Protein AF-A0A9W6R5N9-F1 (afdb_monomer)

Secondary structure (DSSP, 8-state):
-PPP-------TTSS----TTTTS--HHHHHHHHHHHHHHT-------EEESS-HHHHGGG-SSSSEEEEEETTT--EEEEETTTSSEEETTT-EE-TTS-EE-HHHHHHHHHHHHHHHHHHHHHH--TT----HHHHHHHHHHHHHHHHSSHHHHHHHHHHHHHHHHTTT-------HHHHHHHHHHHHHHHHHHHHTSEEEEEE-TT----EESS-SEE--SSTTSPP-TTT-SEEEEEEETTEEEEEESS--SSSEEEEEPPHHHHHHHHHHHHHH-SSEEEE-TT--SS-TT----------EEEEEEETTTTEEEEEEEETTEEEEEEEE--GGGGGGSSSS---

pLDDT: mean 84.71, std 14.58, range [37.19, 98.56]

Structure (mmCIF, N/CA/C/O backbone):
data_AF-A0A9W6R5N9-F1
#
_entry.id   AF-A0A9W6R5N9-F1
#
loop_
_atom_site.group_PDB
_atom_site.id
_atom_site.type_symbol
_atom_site.label_atom_id
_atom_site.label_alt_id
_atom_site.label_comp_id
_atom_site.label_asym_id
_atom_site.label_entity_id
_atom_site.label_seq_id
_atom_site.pdbx_PDB_ins_code
_atom_site.Cartn_x
_atom_site.Cartn_y
_atom_site.Cartn_z
_atom_site.occupancy
_atom_site.B_iso_or_equiv
_atom_site.auth_seq_id
_atom_site.auth_comp_id
_atom_site.auth_asym_id
_atom_site.auth_atom_id
_atom_site.pdbx_PDB_model_num
ATOM 1 N N . MET A 1 1 ? 27.944 27.304 7.155 1.00 57.12 1 MET A N 1
ATOM 2 C CA . MET A 1 1 ? 26.552 26.871 7.399 1.00 57.12 1 MET A CA 1
ATOM 3 C C . MET A 1 1 ? 26.461 26.429 8.842 1.00 57.12 1 MET A C 1
ATOM 5 O O . MET A 1 1 ? 27.161 25.497 9.213 1.00 57.12 1 MET A O 1
ATOM 9 N N . THR A 1 2 ? 25.687 27.141 9.651 1.00 53.84 2 THR A N 1
ATOM 10 C CA . THR A 1 2 ? 25.355 26.757 11.025 1.00 53.84 2 THR A CA 1
ATOM 11 C C . THR A 1 2 ? 24.166 25.806 10.970 1.00 53.84 2 THR A C 1
ATOM 13 O O . THR A 1 2 ? 23.146 26.134 10.370 1.00 53.84 2 THR A O 1
ATOM 16 N N . TRP A 1 3 ? 24.320 24.610 11.531 1.00 71.31 3 TRP A N 1
ATOM 17 C CA . TRP A 1 3 ? 23.211 23.676 11.701 1.00 71.31 3 TRP A CA 1
ATOM 18 C C . TRP A 1 3 ? 22.454 24.056 12.974 1.00 71.31 3 TRP A C 1
ATOM 20 O O . TRP A 1 3 ? 23.072 24.206 14.026 1.00 71.31 3 TRP A O 1
ATOM 30 N N . GLU A 1 4 ? 21.139 24.228 12.871 1.00 78.56 4 GLU A N 1
ATOM 31 C CA . GLU A 1 4 ? 20.248 24.475 14.006 1.00 78.56 4 GLU A CA 1
ATOM 32 C C . GLU A 1 4 ? 19.502 23.181 14.349 1.00 78.56 4 GLU A C 1
ATOM 34 O O . GLU A 1 4 ? 18.962 22.507 13.467 1.00 78.56 4 GLU A O 1
ATOM 39 N N . LEU A 1 5 ? 19.503 22.811 15.630 1.00 83.56 5 LEU A N 1
ATOM 40 C CA . LEU A 1 5 ? 18.727 21.681 16.128 1.00 83.56 5 LEU A CA 1
ATOM 41 C C . LEU A 1 5 ? 17.252 22.088 16.189 1.00 83.56 5 LEU A C 1
ATOM 43 O O . LEU A 1 5 ? 16.876 22.905 17.021 1.00 83.56 5 LEU A O 1
ATOM 47 N N . ILE A 1 6 ? 16.431 21.511 15.310 1.00 76.88 6 ILE A N 1
ATOM 48 C CA . ILE A 1 6 ? 15.001 21.842 15.213 1.00 76.88 6 ILE A CA 1
ATOM 49 C C . ILE A 1 6 ? 14.174 21.071 16.250 1.00 76.88 6 ILE A C 1
ATOM 51 O O . ILE A 1 6 ? 13.237 21.627 16.814 1.00 76.88 6 ILE A O 1
ATOM 55 N N . ASP A 1 7 ? 14.498 19.798 16.497 1.00 72.94 7 ASP A N 1
ATOM 56 C CA . ASP A 1 7 ? 13.741 18.942 17.417 1.00 72.94 7 ASP A CA 1
ATOM 57 C C . ASP A 1 7 ? 14.574 17.730 17.879 1.00 72.94 7 ASP A C 1
ATOM 59 O O . ASP A 1 7 ? 15.481 17.283 17.172 1.00 72.94 7 ASP A O 1
ATOM 63 N N . THR A 1 8 ? 14.270 17.189 19.061 1.00 78.81 8 THR A N 1
ATOM 64 C CA . THR A 1 8 ? 14.844 15.941 19.590 1.00 78.81 8 THR A CA 1
ATOM 65 C C . THR A 1 8 ? 13.717 15.006 20.002 1.00 78.81 8 THR A C 1
ATOM 67 O O . THR A 1 8 ? 12.981 15.283 20.944 1.00 78.81 8 THR A O 1
ATOM 70 N N . MET A 1 9 ? 13.621 13.856 19.336 1.00 73.38 9 MET A N 1
ATOM 71 C CA . MET A 1 9 ? 12.615 12.840 19.639 1.00 73.38 9 MET A CA 1
ATOM 72 C C . MET A 1 9 ? 13.286 11.527 20.058 1.00 73.38 9 MET A C 1
ATOM 74 O O . MET A 1 9 ? 14.237 11.095 19.400 1.00 73.38 9 MET A O 1
ATOM 78 N N . PRO A 1 10 ? 12.803 10.855 21.121 1.00 79.38 10 PRO A N 1
ATOM 79 C CA . PRO A 1 10 ? 13.271 9.521 21.473 1.00 79.38 10 PRO A CA 1
ATOM 80 C C . PRO A 1 10 ? 13.025 8.547 20.319 1.00 79.38 10 PRO A C 1
ATOM 82 O O . PRO A 1 10 ? 11.917 8.468 19.794 1.00 79.38 10 PRO A O 1
ATOM 85 N N . ASN A 1 11 ? 14.044 7.780 19.936 1.00 83.25 11 ASN A N 1
ATOM 86 C CA . ASN A 1 11 ? 13.886 6.712 18.958 1.00 83.25 11 ASN A CA 1
ATOM 87 C C . ASN A 1 11 ? 13.302 5.466 19.652 1.00 83.25 11 ASN A C 1
ATOM 89 O O . ASN A 1 11 ? 14.024 4.821 20.418 1.00 83.25 11 ASN A O 1
ATOM 93 N N . PRO A 1 12 ? 12.043 5.073 19.376 1.00 85.44 12 PRO A N 1
ATOM 94 C CA . PRO A 1 12 ? 11.406 3.952 20.068 1.00 85.44 12 PRO A CA 1
ATOM 95 C C . PRO A 1 12 ? 12.031 2.591 19.745 1.00 85.44 12 PRO A C 1
ATOM 97 O O . PRO A 1 12 ? 11.714 1.595 20.396 1.00 85.44 12 PRO A O 1
ATOM 100 N N . TRP A 1 13 ? 12.876 2.536 18.717 1.00 87.88 13 TRP A N 1
ATOM 101 C CA . TRP A 1 13 ? 13.494 1.309 18.239 1.00 87.88 13 TRP A CA 1
ATOM 102 C C . TRP A 1 13 ? 14.858 1.043 18.870 1.00 87.88 13 TRP A C 1
ATOM 104 O O . TRP A 1 13 ? 15.318 -0.087 18.819 1.00 87.88 13 TRP A O 1
ATOM 114 N N . GLY A 1 14 ? 15.520 2.061 19.434 1.00 85.88 14 GLY A N 1
ATOM 115 C CA . GLY A 1 14 ? 16.920 1.954 19.870 1.00 85.88 14 GLY A CA 1
ATOM 116 C C . GLY A 1 14 ? 17.930 1.767 18.724 1.00 85.88 14 GLY A C 1
ATOM 117 O O . GLY A 1 14 ? 19.130 1.731 18.969 1.00 85.88 14 GLY A O 1
ATOM 118 N N . GLU A 1 15 ? 17.457 1.702 17.477 1.00 85.75 15 GLU A N 1
ATOM 119 C CA . GLU A 1 15 ? 18.224 1.409 16.262 1.00 85.75 15 GLU A CA 1
ATOM 120 C C . GLU A 1 15 ? 17.827 2.367 15.132 1.00 85.75 15 GLU A C 1
ATOM 122 O O . GLU A 1 15 ? 16.690 2.837 15.088 1.00 85.75 15 GLU A O 1
ATOM 127 N N . VAL A 1 16 ? 18.735 2.672 14.198 1.00 84.00 16 VAL A N 1
ATOM 128 C CA . VAL A 1 16 ? 18.438 3.573 13.068 1.00 84.00 16 VAL A CA 1
ATOM 129 C C . VAL A 1 16 ? 17.523 2.857 12.061 1.00 84.00 16 VAL A C 1
ATOM 131 O O . VAL A 1 16 ? 17.966 1.903 11.419 1.00 84.00 16 VAL A O 1
ATOM 134 N N . PRO A 1 17 ? 16.267 3.305 11.864 1.00 82.25 17 PRO A N 1
ATOM 135 C CA . PRO A 1 17 ? 15.300 2.591 11.043 1.00 82.25 17 PRO A CA 1
ATOM 136 C C . PRO A 1 17 ? 15.488 2.959 9.566 1.00 82.25 17 PRO A C 1
ATOM 138 O O . PRO A 1 17 ? 14.722 3.742 9.007 1.00 82.25 17 PRO A O 1
ATOM 141 N N . ALA A 1 18 ? 16.532 2.443 8.922 1.00 84.12 18 ALA A N 1
ATOM 142 C CA . ALA A 1 18 ? 16.784 2.663 7.498 1.00 84.12 18 ALA A CA 1
ATOM 143 C C . ALA A 1 18 ? 17.433 1.435 6.858 1.00 84.12 18 ALA A C 1
ATOM 145 O O . ALA A 1 18 ? 18.327 0.823 7.439 1.00 84.12 18 ALA A O 1
ATOM 146 N N . THR A 1 19 ? 17.016 1.101 5.635 1.00 82.00 19 THR A N 1
ATOM 147 C CA . THR A 1 19 ? 17.614 0.007 4.860 1.00 82.00 19 THR A CA 1
ATOM 148 C C . THR A 1 19 ? 18.829 0.441 4.033 1.00 82.00 19 THR A C 1
ATOM 150 O O . THR A 1 19 ? 19.550 -0.384 3.472 1.00 82.00 19 THR A O 1
ATOM 153 N N . GLY A 1 20 ? 19.047 1.749 3.870 1.00 83.06 20 GLY A N 1
ATOM 154 C CA . GLY A 1 20 ? 20.121 2.277 3.026 1.00 83.06 20 GLY A CA 1
ATOM 155 C C . GLY A 1 20 ? 19.994 1.816 1.570 1.00 83.06 20 GLY A C 1
ATOM 156 O O . GLY A 1 20 ? 20.985 1.408 0.964 1.00 83.06 20 GLY A O 1
ATOM 157 N N . ASN A 1 21 ? 18.781 1.848 1.013 1.00 82.62 21 ASN A N 1
ATOM 158 C CA . ASN A 1 21 ? 18.414 1.276 -0.286 1.00 82.62 21 ASN A CA 1
ATOM 159 C C . ASN A 1 21 ? 18.667 -0.240 -0.385 1.00 82.62 21 ASN A C 1
ATOM 161 O O . ASN A 1 21 ? 19.102 -0.732 -1.427 1.00 82.62 21 ASN A O 1
ATOM 165 N N . GLY A 1 22 ? 18.427 -0.974 0.703 1.00 80.50 22 GLY A N 1
ATOM 166 C CA . GLY A 1 22 ? 18.670 -2.416 0.794 1.00 80.50 22 GLY A CA 1
ATOM 167 C C . GLY A 1 22 ? 20.132 -2.818 1.035 1.00 80.50 22 GLY A C 1
ATOM 168 O O . GLY A 1 22 ? 20.443 -4.002 0.936 1.00 80.50 22 GLY A O 1
ATOM 169 N N . ARG A 1 23 ? 21.032 -1.867 1.339 1.00 81.38 23 ARG A N 1
ATOM 170 C CA . ARG A 1 23 ? 22.442 -2.140 1.701 1.00 81.38 23 ARG A CA 1
ATOM 171 C C . ARG A 1 23 ? 22.622 -2.557 3.159 1.00 81.38 23 ARG A C 1
ATOM 173 O O . ARG A 1 23 ? 23.591 -3.230 3.479 1.00 81.38 23 ARG A O 1
ATOM 180 N N . SER A 1 24 ? 21.714 -2.124 4.021 1.00 81.50 24 SER A N 1
ATOM 181 C CA . SER A 1 24 ? 21.634 -2.481 5.430 1.00 81.50 24 SER A CA 1
ATOM 182 C C . SER A 1 24 ? 20.266 -3.105 5.635 1.00 81.50 24 SER A C 1
ATOM 184 O O . SER A 1 24 ? 19.253 -2.444 5.452 1.00 81.50 24 SER A O 1
ATOM 186 N N . ILE A 1 25 ? 20.188 -4.393 5.924 1.00 83.50 25 ILE A N 1
ATOM 187 C CA . ILE A 1 25 ? 18.907 -5.050 6.174 1.00 83.50 25 ILE A CA 1
ATOM 188 C C . ILE A 1 25 ? 19.015 -5.814 7.478 1.00 83.50 25 ILE A C 1
ATOM 190 O O . ILE A 1 25 ? 20.035 -6.431 7.763 1.00 83.50 25 ILE A O 1
ATOM 194 N N . VAL A 1 26 ? 17.962 -5.732 8.281 1.00 88.56 26 VAL A N 1
ATOM 195 C CA . VAL A 1 26 ? 17.873 -6.483 9.532 1.00 88.56 26 VAL A CA 1
ATOM 196 C C . VAL A 1 26 ? 17.830 -7.990 9.243 1.00 88.56 26 VAL A C 1
ATOM 198 O O . VAL A 1 26 ? 17.331 -8.373 8.174 1.00 88.56 26 VAL A O 1
ATOM 201 N N . PRO A 1 27 ? 18.283 -8.854 10.171 1.00 91.50 27 PRO A N 1
ATOM 202 C CA . PRO A 1 27 ? 18.422 -10.292 9.929 1.00 91.50 27 PRO A CA 1
ATOM 203 C C . PRO A 1 27 ? 17.154 -10.955 9.386 1.00 91.50 27 PRO A C 1
ATOM 205 O O . PRO A 1 27 ? 17.214 -11.787 8.479 1.00 91.50 27 PRO A O 1
ATOM 208 N N . ARG A 1 28 ? 15.972 -10.556 9.873 1.00 91.62 28 ARG A N 1
ATOM 209 C CA . ARG A 1 28 ? 14.708 -11.079 9.342 1.00 91.62 28 ARG A CA 1
ATOM 210 C C . ARG A 1 28 ? 14.484 -10.738 7.868 1.00 91.62 28 ARG A C 1
ATOM 212 O O . ARG A 1 28 ? 14.069 -11.608 7.102 1.00 91.62 28 ARG A O 1
ATOM 219 N N . VAL A 1 29 ? 14.742 -9.486 7.485 1.00 89.25 29 VAL A N 1
ATOM 220 C CA . VAL A 1 29 ? 14.613 -9.018 6.097 1.00 89.25 29 VAL A CA 1
ATOM 221 C C . VAL A 1 29 ? 15.627 -9.726 5.216 1.00 89.25 29 VAL A C 1
ATOM 223 O O . VAL A 1 29 ? 15.284 -10.195 4.133 1.00 89.25 29 VAL A O 1
ATOM 226 N N . GLU A 1 30 ? 16.854 -9.877 5.703 1.00 90.94 30 GLU A N 1
ATOM 227 C CA . GLU A 1 30 ? 17.892 -10.645 5.027 1.00 90.94 30 GLU A CA 1
ATOM 228 C C . GLU A 1 30 ? 17.464 -12.084 4.749 1.00 90.94 30 GLU A C 1
ATOM 230 O O . GLU A 1 30 ? 17.572 -12.536 3.608 1.00 90.94 30 GLU A O 1
ATOM 235 N N . ALA A 1 31 ? 16.903 -12.770 5.746 1.00 92.56 31 ALA A N 1
ATOM 236 C CA . ALA A 1 31 ? 16.516 -14.170 5.637 1.00 92.56 31 ALA A CA 1
ATOM 237 C C . ALA A 1 31 ? 15.473 -14.414 4.534 1.00 92.56 31 ALA A C 1
ATOM 239 O O . ALA A 1 31 ? 15.650 -15.302 3.694 1.00 92.56 31 ALA A O 1
ATOM 240 N N . TYR A 1 32 ? 14.390 -13.629 4.479 1.00 91.81 32 TYR A N 1
ATOM 241 C CA . TYR A 1 32 ? 13.412 -13.815 3.402 1.00 91.81 32 TYR A CA 1
ATOM 242 C C . TYR A 1 32 ? 13.910 -13.259 2.060 1.00 91.81 32 TYR A C 1
ATOM 244 O O . TYR A 1 32 ? 13.557 -13.808 1.017 1.00 91.81 32 TYR A O 1
ATOM 252 N N . MET A 1 33 ? 14.773 -12.237 2.041 1.00 90.88 33 MET A N 1
ATOM 253 C CA . MET A 1 33 ? 15.365 -11.736 0.794 1.00 90.88 33 MET A CA 1
ATOM 254 C C . MET A 1 33 ? 16.419 -12.681 0.207 1.00 90.88 33 MET A C 1
ATOM 256 O O . MET A 1 33 ? 16.586 -12.717 -1.012 1.00 90.88 33 MET A O 1
ATOM 260 N N . ALA A 1 34 ? 17.098 -13.484 1.029 1.00 91.56 34 ALA A N 1
ATOM 261 C CA . ALA A 1 34 ? 17.934 -14.589 0.567 1.00 91.56 34 ALA A CA 1
ATOM 262 C C . ALA A 1 34 ? 17.093 -15.606 -0.218 1.00 91.56 34 ALA A C 1
ATOM 264 O O . ALA A 1 34 ? 17.400 -15.891 -1.372 1.00 91.56 34 ALA A O 1
ATOM 265 N N . ARG A 1 35 ? 15.941 -16.014 0.330 1.00 93.44 35 ARG A N 1
ATOM 266 C CA . ARG A 1 35 ? 14.979 -16.872 -0.383 1.00 93.44 35 ARG A CA 1
ATOM 267 C C . ARG A 1 35 ? 14.471 -16.226 -1.678 1.00 93.44 35 ARG A C 1
ATOM 269 O O . ARG A 1 35 ? 14.289 -16.915 -2.679 1.00 93.44 35 ARG A O 1
ATOM 276 N N . VAL A 1 36 ? 14.229 -14.908 -1.688 1.00 90.31 36 VAL A N 1
ATOM 277 C CA . VAL A 1 36 ? 13.826 -14.188 -2.915 1.00 90.31 36 VAL A CA 1
ATOM 278 C C . VAL A 1 36 ? 14.918 -14.295 -3.979 1.00 90.31 36 VAL A C 1
ATOM 280 O O . VAL A 1 36 ? 14.611 -14.577 -5.135 1.00 90.31 36 VAL A O 1
ATOM 283 N N . ARG A 1 37 ? 16.189 -14.121 -3.595 1.00 90.69 37 ARG A N 1
ATOM 284 C CA . ARG A 1 37 ? 17.345 -14.268 -4.493 1.00 90.69 37 ARG A CA 1
ATOM 285 C C . ARG A 1 37 ? 17.504 -15.698 -5.012 1.00 90.69 37 ARG A C 1
ATOM 287 O O . ARG A 1 37 ? 17.760 -15.871 -6.197 1.00 90.69 37 ARG A O 1
ATOM 294 N N . GLU A 1 38 ? 17.264 -16.709 -4.180 1.00 90.06 38 GLU A N 1
ATOM 295 C CA . GLU A 1 38 ? 17.228 -18.113 -4.620 1.00 90.06 38 GLU A CA 1
ATOM 296 C C . GLU A 1 38 ? 16.138 -18.359 -5.675 1.00 90.06 38 GLU A C 1
ATOM 298 O O . GLU A 1 38 ? 16.349 -19.093 -6.637 1.00 90.06 38 GLU A O 1
ATOM 303 N N . LYS A 1 39 ? 14.963 -17.729 -5.539 1.00 89.56 39 LYS A N 1
ATOM 304 C CA . LYS A 1 39 ? 13.896 -17.830 -6.549 1.00 89.56 39 LYS A CA 1
ATOM 305 C C . LYS A 1 39 ? 14.161 -17.006 -7.803 1.00 89.56 39 LYS A C 1
ATOM 307 O O . LYS A 1 39 ? 13.653 -17.373 -8.856 1.00 89.56 39 LYS A O 1
ATOM 312 N N . ALA A 1 40 ? 14.975 -15.958 -7.717 1.00 85.06 40 ALA A N 1
ATOM 313 C CA . ALA A 1 40 ? 15.356 -15.142 -8.869 1.00 85.06 40 ALA A CA 1
ATOM 314 C C . ALA A 1 40 ? 16.188 -15.907 -9.913 1.00 85.06 40 ALA A C 1
ATOM 316 O O . ALA A 1 40 ? 16.286 -15.452 -11.047 1.00 85.06 40 ALA A O 1
ATOM 317 N N . VAL A 1 41 ? 16.780 -17.047 -9.537 1.00 82.94 41 VAL A N 1
ATOM 318 C CA . VAL A 1 41 ? 17.537 -17.927 -10.445 1.00 82.94 41 VAL A CA 1
ATOM 319 C C . VAL A 1 41 ? 16.764 -19.192 -10.843 1.00 82.94 41 VAL A C 1
ATOM 321 O O . VAL A 1 41 ? 17.259 -20.002 -11.626 1.00 82.94 41 VAL A O 1
ATOM 324 N N . ALA A 1 42 ? 15.548 -19.389 -10.320 1.00 79.38 42 ALA A N 1
ATOM 325 C CA . ALA A 1 42 ? 14.723 -20.550 -10.634 1.00 79.38 42 ALA A CA 1
ATOM 326 C C . ALA A 1 42 ? 13.964 -20.322 -11.954 1.00 79.38 42 ALA A C 1
ATOM 328 O O . ALA A 1 42 ? 13.099 -19.454 -12.044 1.00 79.38 42 ALA A O 1
ATOM 329 N N . ARG A 1 43 ? 14.271 -21.127 -12.977 1.00 67.44 43 ARG A N 1
ATOM 330 C CA . ARG A 1 43 ? 13.817 -20.907 -14.363 1.00 67.44 43 ARG A CA 1
ATOM 331 C C . ARG A 1 43 ? 12.339 -21.205 -14.654 1.00 67.44 43 ARG A C 1
ATOM 333 O O . ARG A 1 43 ? 11.928 -21.000 -15.789 1.00 67.44 43 ARG A O 1
ATOM 340 N N . ASP A 1 44 ? 11.519 -21.646 -13.695 1.00 67.75 44 ASP A N 1
ATOM 341 C CA . ASP A 1 44 ? 10.183 -22.149 -14.046 1.00 67.75 44 ASP A CA 1
ATOM 342 C C . ASP A 1 44 ? 9.051 -21.792 -13.068 1.00 67.75 44 ASP A C 1
ATOM 344 O O . ASP A 1 44 ? 9.056 -22.171 -11.893 1.00 67.75 44 ASP A O 1
ATOM 348 N N . CYS A 1 45 ? 8.045 -21.077 -13.591 1.00 63.12 45 CYS A N 1
ATOM 349 C CA . CYS A 1 45 ? 6.710 -20.951 -13.005 1.00 63.12 45 CYS A CA 1
ATOM 350 C C . CYS A 1 45 ? 5.659 -20.892 -14.133 1.00 63.12 45 CYS A C 1
ATOM 352 O O . CYS A 1 45 ? 5.618 -19.942 -14.918 1.00 63.12 45 CYS A O 1
ATOM 354 N N . VAL A 1 46 ? 4.743 -21.864 -14.171 1.00 64.88 46 VAL A N 1
ATOM 355 C CA . VAL A 1 46 ? 3.721 -22.022 -15.235 1.00 64.88 46 VAL A CA 1
ATOM 356 C C . VAL A 1 46 ? 2.549 -21.022 -15.113 1.00 64.88 46 VAL A C 1
ATOM 358 O O . VAL A 1 46 ? 1.673 -20.952 -15.978 1.00 64.88 46 VAL A O 1
ATOM 361 N N . SER A 1 47 ? 2.487 -20.231 -14.039 1.00 68.69 47 SER A N 1
ATOM 362 C CA . SER A 1 47 ? 1.337 -19.363 -13.762 1.00 68.69 47 SER A CA 1
ATOM 363 C C . SER A 1 47 ? 1.222 -18.212 -14.767 1.00 68.69 47 SER A C 1
ATOM 365 O O . SER A 1 47 ? 2.089 -17.351 -14.846 1.00 68.69 47 SER A O 1
ATOM 367 N N . ARG A 1 48 ? 0.116 -18.175 -15.522 1.00 76.19 48 ARG A N 1
ATOM 368 C CA . ARG A 1 48 ? -0.207 -17.077 -16.455 1.00 76.19 48 ARG A CA 1
ATOM 369 C C . ARG A 1 48 ? -0.933 -15.908 -15.788 1.00 76.19 48 ARG A C 1
ATOM 371 O O . ARG A 1 48 ? -0.999 -14.830 -16.367 1.00 76.19 48 ARG A O 1
ATOM 378 N N . ARG A 1 49 ? -1.522 -16.111 -14.601 1.00 87.62 49 ARG A N 1
ATOM 379 C CA . ARG A 1 49 ? -2.376 -15.127 -13.909 1.00 87.62 49 ARG A CA 1
ATOM 380 C C . ARG A 1 49 ? -1.734 -14.711 -12.597 1.00 87.62 49 ARG A C 1
ATOM 382 O O . ARG A 1 49 ? -1.810 -15.441 -11.612 1.00 87.62 49 ARG A O 1
ATOM 389 N N . SER A 1 50 ? -1.206 -13.495 -12.560 1.00 89.44 50 SER A N 1
ATOM 390 C CA . SER A 1 50 ? -0.525 -12.992 -11.375 1.00 89.44 50 SER A CA 1
ATOM 391 C C . SER A 1 50 ? -1.412 -12.030 -10.593 1.00 89.44 50 SER A C 1
ATOM 393 O O . SER A 1 50 ? -2.071 -11.144 -11.147 1.00 89.44 50 SER A O 1
ATOM 395 N N . HIS A 1 51 ? -1.404 -12.193 -9.274 1.00 93.69 51 HIS A N 1
ATOM 396 C CA . HIS A 1 51 ? -2.020 -11.239 -8.366 1.00 93.69 51 HIS A CA 1
ATOM 397 C C . HIS A 1 51 ? -1.150 -9.993 -8.265 1.00 93.69 51 HIS A C 1
ATOM 399 O O . HIS A 1 51 ? 0.013 -10.069 -7.872 1.00 93.69 51 HIS A O 1
ATOM 405 N N . TYR A 1 52 ? -1.722 -8.828 -8.542 1.00 94.12 52 TYR A N 1
ATOM 406 C CA . TYR A 1 52 ? -1.072 -7.556 -8.234 1.00 94.12 52 TYR A CA 1
ATOM 407 C C . TYR A 1 52 ? -1.524 -7.006 -6.869 1.00 94.12 52 TYR A C 1
ATOM 409 O O . TYR A 1 52 ? -0.850 -6.153 -6.315 1.00 94.12 52 TYR A O 1
ATOM 417 N N . VAL A 1 53 ? -2.571 -7.566 -6.251 1.00 96.06 53 VAL A N 1
ATOM 418 C CA . VAL A 1 53 ? -2.839 -7.447 -4.803 1.00 96.06 53 VAL A CA 1
ATOM 419 C C . VAL A 1 53 ? -2.876 -8.854 -4.190 1.00 96.06 53 VAL A C 1
ATOM 421 O O . VAL A 1 53 ? -3.629 -9.694 -4.693 1.00 96.06 53 VAL A O 1
ATOM 424 N N . PRO A 1 54 ? -2.108 -9.150 -3.122 1.00 95.44 54 PRO A N 1
ATOM 425 C CA . PRO A 1 54 ? -2.020 -10.496 -2.557 1.00 95.44 54 PRO A CA 1
ATOM 426 C C . PRO A 1 54 ? -3.350 -11.052 -2.071 1.00 95.44 54 PRO A C 1
ATOM 428 O O . PRO A 1 54 ? -4.135 -10.367 -1.412 1.00 95.44 54 PRO A O 1
ATOM 431 N N . LYS A 1 55 ? -3.564 -12.354 -2.281 1.00 95.31 55 LYS A N 1
ATOM 432 C CA . LYS A 1 55 ? -4.745 -13.057 -1.753 1.00 95.31 55 LYS A CA 1
ATOM 433 C C . LYS A 1 55 ? -4.831 -12.979 -0.230 1.00 95.31 55 LYS A C 1
ATOM 435 O O . LYS A 1 55 ? -5.931 -12.862 0.303 1.00 95.31 55 LYS A O 1
ATOM 440 N N . ALA A 1 56 ? -3.691 -13.056 0.463 1.00 95.12 56 ALA A N 1
ATOM 441 C CA . ALA A 1 56 ? -3.635 -12.971 1.921 1.00 95.12 56 ALA A CA 1
ATOM 442 C C . ALA A 1 56 ? -4.199 -11.637 2.433 1.00 95.12 56 ALA A C 1
ATOM 444 O O . ALA A 1 56 ? -4.970 -11.629 3.391 1.00 95.12 56 ALA A O 1
ATOM 445 N N . TYR A 1 57 ? -3.889 -10.544 1.732 1.00 97.44 57 TYR A N 1
ATOM 446 C CA . TYR A 1 57 ? -4.458 -9.226 1.980 1.00 97.44 57 TYR A CA 1
ATOM 447 C C . TYR A 1 57 ? -5.969 -9.219 1.713 1.00 97.44 57 TYR A C 1
ATOM 449 O O . TYR A 1 57 ? -6.760 -8.979 2.623 1.00 97.44 57 TYR A O 1
ATOM 457 N N . LEU A 1 58 ? -6.393 -9.592 0.501 1.00 97.56 58 LEU A N 1
ATOM 458 C CA . LEU A 1 58 ? -7.807 -9.577 0.096 1.00 97.56 58 LEU A CA 1
ATOM 459 C C . LEU A 1 58 ? -8.714 -10.426 1.000 1.00 97.56 58 LEU A C 1
ATOM 461 O O . LEU A 1 58 ? -9.879 -10.087 1.210 1.00 97.56 58 LEU A O 1
ATOM 465 N N . ARG A 1 59 ? -8.184 -11.510 1.580 1.00 97.12 59 ARG A N 1
ATOM 466 C CA . ARG A 1 59 ? -8.917 -12.385 2.504 1.00 97.12 59 ARG A CA 1
ATOM 467 C C . ARG A 1 59 ? -9.467 -11.633 3.721 1.00 97.12 59 ARG A C 1
ATOM 469 O O . ARG A 1 59 ? -10.490 -12.054 4.250 1.00 97.12 59 ARG A O 1
ATOM 476 N N . ALA A 1 60 ? -8.860 -10.519 4.138 1.00 96.75 60 ALA A N 1
ATOM 477 C CA . ALA A 1 60 ? -9.360 -9.714 5.254 1.00 96.75 60 ALA A CA 1
ATOM 478 C C . ALA A 1 60 ? -10.717 -9.039 4.969 1.00 96.75 60 ALA A C 1
ATOM 480 O O . ALA A 1 60 ? -11.430 -8.711 5.914 1.00 96.75 60 ALA A O 1
ATOM 481 N N . TRP A 1 61 ? -11.096 -8.875 3.697 1.00 97.69 61 TRP A N 1
ATOM 482 C CA . TRP A 1 61 ? -12.408 -8.355 3.275 1.00 97.69 61 TRP A CA 1
ATOM 483 C C . TRP A 1 61 ? -13.399 -9.452 2.881 1.00 97.69 61 TRP A C 1
ATOM 485 O O . TRP A 1 61 ? -14.532 -9.158 2.503 1.00 97.69 61 TRP A O 1
ATOM 495 N N . SER A 1 62 ? -12.988 -10.717 2.943 1.00 96.94 62 SER A N 1
ATOM 496 C CA . SER A 1 62 ? -13.839 -11.824 2.536 1.00 96.94 62 SER A CA 1
ATOM 497 C C . SER A 1 62 ? -14.829 -12.183 3.641 1.00 96.94 62 SER A C 1
ATOM 499 O O . SER A 1 62 ? -14.420 -12.453 4.766 1.00 96.94 62 SER A O 1
ATOM 501 N N . TRP A 1 63 ? -16.125 -12.247 3.318 1.00 94.31 63 TRP A N 1
ATOM 502 C CA . TRP A 1 63 ? -17.163 -12.674 4.271 1.00 94.31 63 TRP A CA 1
ATOM 503 C C . TRP A 1 63 ? -17.254 -14.198 4.432 1.00 94.31 63 TRP A C 1
ATOM 505 O O . TRP A 1 63 ? -17.839 -14.679 5.393 1.00 94.31 63 TRP A O 1
ATOM 515 N N . ASN A 1 64 ? -16.689 -14.972 3.498 1.00 94.19 64 ASN A N 1
ATOM 516 C CA . ASN A 1 64 ? -16.731 -16.442 3.501 1.00 94.19 64 ASN A CA 1
ATOM 517 C C . ASN A 1 64 ? -15.352 -17.090 3.264 1.00 94.19 64 ASN A C 1
ATOM 519 O O . ASN A 1 64 ? -15.255 -18.271 2.934 1.00 94.19 64 ASN A O 1
ATOM 523 N N . GLY A 1 65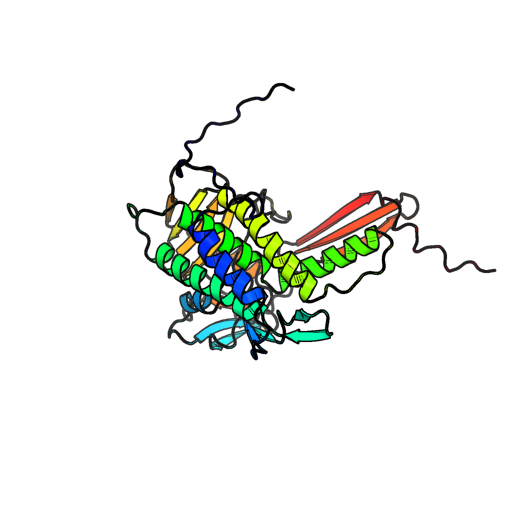 ? -14.277 -16.302 3.346 1.00 94.94 65 GLY A N 1
ATOM 524 C CA . GLY A 1 65 ? -12.903 -16.720 3.049 1.00 94.94 65 GLY A CA 1
ATOM 525 C C . GLY A 1 65 ? -12.601 -17.019 1.571 1.00 94.94 65 GLY A C 1
ATOM 526 O O . GLY A 1 65 ? -11.461 -17.365 1.253 1.00 94.94 65 GLY A O 1
ATOM 527 N N . ARG A 1 66 ? -13.583 -16.901 0.665 1.00 95.81 66 ARG A N 1
ATOM 528 C CA . ARG A 1 66 ? -13.474 -17.275 -0.758 1.00 95.81 66 ARG A CA 1
ATOM 529 C C . ARG A 1 66 ? -13.805 -16.145 -1.724 1.00 95.81 66 ARG A C 1
ATOM 531 O O . ARG A 1 66 ? -13.252 -16.126 -2.823 1.00 95.81 66 ARG A O 1
ATOM 538 N N . GLN A 1 67 ? -14.696 -15.236 -1.349 1.00 97.19 67 GLN A N 1
ATOM 539 C CA . GLN A 1 67 ? -15.207 -14.164 -2.198 1.00 97.19 67 GLN A CA 1
ATOM 540 C C . GLN A 1 67 ? -15.144 -12.816 -1.489 1.00 97.19 67 GLN A C 1
ATOM 542 O O . GLN A 1 67 ? -15.185 -12.741 -0.262 1.00 97.19 67 GLN A O 1
ATOM 547 N N . VAL A 1 68 ? -15.044 -11.761 -2.285 1.00 97.69 68 VAL A N 1
ATOM 548 C CA . VAL A 1 68 ? -15.099 -10.361 -1.862 1.00 97.69 68 VAL A CA 1
ATOM 549 C C . VAL A 1 68 ? -16.085 -9.615 -2.751 1.00 97.69 68 VAL A C 1
ATOM 551 O O . VAL A 1 68 ? -16.414 -10.073 -3.848 1.00 97.69 68 VAL A O 1
ATOM 554 N N . ARG A 1 69 ? -16.586 -8.475 -2.279 1.00 97.62 69 ARG A N 1
ATOM 555 C CA . ARG A 1 69 ? -17.532 -7.658 -3.028 1.00 97.62 69 ARG A CA 1
ATOM 556 C C . ARG A 1 69 ? -16.672 -6.681 -3.789 1.00 97.62 69 ARG A C 1
ATOM 558 O O . ARG A 1 69 ? -15.894 -5.950 -3.177 1.00 97.62 69 ARG A O 1
ATOM 565 N N . VAL A 1 70 ? -16.768 -6.741 -5.107 1.00 97.75 70 VAL A N 1
ATOM 566 C CA . VAL A 1 70 ? -15.963 -5.924 -6.002 1.00 97.75 70 VAL A CA 1
ATOM 567 C C . VAL A 1 70 ? -16.889 -4.967 -6.716 1.00 97.75 70 VAL A C 1
ATOM 569 O O . VAL A 1 70 ? -17.808 -5.393 -7.417 1.00 97.75 70 VAL A O 1
ATOM 572 N N . LEU A 1 71 ? -16.595 -3.685 -6.553 1.00 96.75 71 LEU A N 1
ATOM 573 C CA . LEU A 1 71 ? -17.142 -2.628 -7.374 1.00 96.75 71 LEU A CA 1
ATOM 574 C C . LEU A 1 71 ? -16.132 -2.326 -8.476 1.00 96.75 71 LEU A C 1
ATOM 576 O O . LEU A 1 71 ? -15.034 -1.834 -8.211 1.00 96.75 71 LEU A O 1
ATOM 580 N N . ASP A 1 72 ? -16.502 -2.644 -9.707 1.00 94.19 72 ASP A N 1
ATOM 581 C CA . ASP A 1 72 ? -15.718 -2.347 -10.895 1.00 94.19 72 ASP A CA 1
ATOM 582 C C . ASP A 1 72 ? -15.933 -0.879 -11.278 1.00 94.19 72 ASP A C 1
ATOM 584 O O . ASP A 1 72 ? -17.022 -0.448 -11.665 1.00 94.19 72 ASP A O 1
ATOM 588 N N . THR A 1 73 ? -14.874 -0.084 -11.156 1.00 90.94 73 THR A N 1
ATOM 589 C CA . THR A 1 73 ? -14.918 1.364 -11.386 1.00 90.94 73 THR A CA 1
ATOM 590 C C . THR A 1 73 ? -15.163 1.713 -12.855 1.00 90.94 73 THR A C 1
ATOM 592 O O . THR A 1 73 ? -15.502 2.862 -13.167 1.00 90.94 73 THR A O 1
ATOM 595 N N . LYS A 1 74 ? -14.989 0.750 -13.776 1.00 87.31 74 LYS A N 1
ATOM 596 C CA . LYS A 1 74 ? -15.077 0.971 -15.220 1.00 87.31 74 LYS A CA 1
ATOM 597 C C . LYS A 1 74 ? -16.493 0.931 -15.748 1.00 87.31 74 LYS A C 1
ATOM 599 O O . LYS A 1 74 ? -16.846 1.766 -16.574 1.00 87.31 74 LYS A O 1
ATOM 604 N N . ASN A 1 75 ? -17.269 -0.034 -15.287 1.00 90.12 75 ASN A N 1
ATOM 605 C CA . ASN A 1 75 ? -18.642 -0.279 -15.729 1.00 90.12 75 ASN A CA 1
ATOM 606 C C . ASN A 1 75 ? -19.663 -0.051 -14.601 1.00 90.12 75 ASN A C 1
ATOM 608 O O . ASN A 1 75 ? -20.860 -0.081 -14.861 1.00 90.12 75 ASN A O 1
ATOM 612 N N . GLY A 1 76 ? -19.210 0.214 -13.371 1.00 89.75 76 GLY A N 1
ATOM 613 C CA . GLY A 1 76 ? -20.072 0.404 -12.207 1.00 89.75 76 GLY A CA 1
ATOM 614 C C . GLY A 1 76 ? -20.646 -0.901 -11.649 1.00 89.75 76 GLY A C 1
ATOM 615 O O . GLY A 1 76 ? -21.492 -0.840 -10.756 1.00 89.75 76 GLY A O 1
ATOM 616 N N . TYR A 1 77 ? -20.222 -2.068 -12.153 1.00 93.94 77 TYR A N 1
ATOM 617 C CA . TYR A 1 77 ? -20.726 -3.351 -11.677 1.00 93.94 77 TYR A CA 1
ATOM 618 C C . TYR A 1 77 ? -20.329 -3.594 -10.231 1.00 93.94 77 TYR A C 1
ATOM 620 O O . TYR A 1 77 ? -19.164 -3.485 -9.866 1.00 93.94 77 TYR A O 1
ATOM 628 N N . ASP A 1 78 ? -21.305 -4.008 -9.438 1.00 96.00 78 ASP A N 1
ATOM 629 C CA . ASP A 1 78 ? -21.145 -4.370 -8.040 1.00 96.00 78 ASP A CA 1
ATOM 630 C C . ASP A 1 78 ? -21.535 -5.836 -7.882 1.00 96.00 78 ASP A C 1
ATOM 632 O O . ASP A 1 78 ? -22.706 -6.195 -8.023 1.00 96.00 78 ASP A O 1
ATOM 636 N N . LYS A 1 79 ? -20.541 -6.706 -7.691 1.00 95.88 79 LYS A N 1
ATOM 637 C CA . LYS A 1 79 ? -20.787 -8.146 -7.613 1.00 95.88 79 LYS A CA 1
ATOM 638 C C . LYS A 1 79 ? -19.815 -8.875 -6.691 1.00 95.88 79 LYS A C 1
ATOM 640 O O . LYS A 1 79 ? -18.650 -8.482 -6.567 1.00 95.88 79 LYS A O 1
ATOM 645 N N . PRO A 1 80 ? -20.249 -10.001 -6.100 1.00 97.44 80 PRO A N 1
ATOM 646 C CA . PRO A 1 80 ? -19.337 -10.978 -5.529 1.00 97.44 80 PRO A CA 1
ATOM 647 C C . PRO A 1 80 ? -18.327 -11.465 -6.572 1.00 97.44 80 PRO A C 1
ATOM 649 O O . PRO A 1 80 ? -18.691 -11.807 -7.699 1.00 97.44 80 PRO A O 1
ATOM 652 N N . ARG A 1 81 ? -17.054 -11.538 -6.188 1.00 97.31 81 ARG A N 1
ATOM 653 C CA . ARG A 1 81 ? -15.984 -12.117 -7.003 1.00 97.31 81 ARG A CA 1
ATOM 654 C C . ARG A 1 81 ? -15.099 -13.017 -6.155 1.00 97.31 81 ARG A C 1
ATOM 656 O O . ARG A 1 81 ? -14.813 -12.706 -5.000 1.00 97.31 81 ARG A O 1
ATOM 663 N N . GLY A 1 82 ? -14.684 -14.149 -6.719 1.00 97.50 82 GLY A N 1
ATOM 664 C CA . GLY A 1 82 ? -13.743 -15.052 -6.066 1.00 97.50 82 GLY A CA 1
ATOM 665 C C . GLY A 1 82 ? -12.386 -14.387 -5.852 1.00 97.50 82 GLY A C 1
ATOM 666 O O . GLY A 1 82 ? -11.896 -13.680 -6.725 1.00 97.50 82 GLY A O 1
ATOM 667 N N . LEU A 1 83 ? -11.730 -14.679 -4.727 1.00 96.69 83 LEU A N 1
ATOM 668 C CA . LEU A 1 83 ? -10.381 -14.186 -4.426 1.00 96.69 83 LEU A CA 1
ATOM 669 C C . LEU A 1 83 ? -9.348 -14.560 -5.500 1.00 96.69 83 LEU A C 1
ATOM 671 O O . LEU A 1 83 ? -8.319 -13.908 -5.588 1.00 96.69 83 LEU A O 1
ATOM 675 N N . ARG A 1 84 ? -9.595 -15.613 -6.292 1.00 95.25 84 ARG A N 1
ATOM 676 C CA . ARG A 1 84 ? -8.736 -16.035 -7.414 1.00 95.25 84 ARG A CA 1
ATOM 677 C C . ARG A 1 84 ? -8.856 -15.133 -8.646 1.00 95.25 84 ARG A C 1
ATOM 679 O O . ARG A 1 84 ? -7.978 -15.176 -9.496 1.00 95.25 84 ARG A O 1
ATOM 686 N N . ASP A 1 85 ? -9.921 -14.341 -8.736 1.00 96.31 85 ASP A N 1
ATOM 687 C CA . ASP A 1 85 ? -10.248 -13.511 -9.899 1.00 96.31 85 ASP A CA 1
ATOM 688 C C . ASP A 1 85 ? -10.252 -12.008 -9.578 1.00 96.31 85 ASP A C 1
ATOM 690 O O . ASP A 1 85 ? -10.513 -11.181 -10.452 1.00 96.31 85 ASP A O 1
ATOM 694 N N . THR A 1 86 ? -9.976 -11.643 -8.326 1.00 96.50 86 THR A N 1
ATOM 695 C CA . THR A 1 86 ? -9.887 -10.254 -7.862 1.00 96.50 86 THR A CA 1
ATOM 696 C C . THR A 1 86 ? -8.438 -9.786 -7.878 1.00 96.50 86 THR A C 1
ATOM 698 O O . THR A 1 86 ? -7.552 -10.488 -7.386 1.00 96.50 86 THR A O 1
ATOM 701 N N . CYS A 1 87 ? -8.201 -8.589 -8.416 1.00 96.12 87 CYS A N 1
ATOM 702 C CA . CYS A 1 87 ? -6.879 -7.975 -8.523 1.00 96.12 87 CYS A CA 1
ATOM 703 C C . CYS A 1 87 ? -5.814 -8.856 -9.204 1.00 96.12 87 CYS A C 1
ATOM 705 O O . CYS A 1 87 ? -4.674 -8.976 -8.736 1.00 96.12 87 CYS A O 1
ATOM 707 N N . VAL A 1 88 ? -6.202 -9.487 -10.312 1.00 94.50 88 VAL A N 1
ATOM 708 C CA . VAL A 1 88 ? -5.342 -10.343 -11.138 1.00 94.50 88 VAL A CA 1
ATOM 709 C C . VAL A 1 88 ? -5.155 -9.770 -12.526 1.00 94.50 88 VAL A C 1
ATOM 711 O O . VAL A 1 88 ? -6.041 -9.103 -13.063 1.00 94.50 88 VAL A O 1
ATOM 714 N N . ARG A 1 89 ? -4.010 -10.067 -13.130 1.00 92.75 89 ARG A N 1
ATOM 715 C CA . ARG A 1 89 ? -3.742 -9.741 -14.525 1.00 92.75 89 ARG A CA 1
ATOM 716 C C . ARG A 1 89 ? -2.876 -10.814 -15.167 1.00 92.75 89 ARG A C 1
ATOM 718 O O . ARG A 1 89 ? -1.977 -11.357 -14.528 1.00 92.75 89 ARG A O 1
ATOM 725 N N . GLU A 1 90 ? -3.180 -11.117 -16.421 1.00 90.81 90 GLU A N 1
ATOM 726 C CA . GLU A 1 90 ? -2.389 -12.050 -17.215 1.00 90.81 90 GLU A CA 1
ATOM 727 C C . GLU A 1 90 ? -1.024 -11.455 -17.557 1.00 90.81 90 GLU A C 1
ATOM 729 O O . GLU A 1 90 ? -0.920 -10.253 -17.828 1.00 90.81 90 GLU A O 1
ATOM 734 N N . ASP A 1 91 ? 0.011 -12.295 -17.496 1.00 86.62 91 ASP A N 1
ATOM 735 C CA . ASP A 1 91 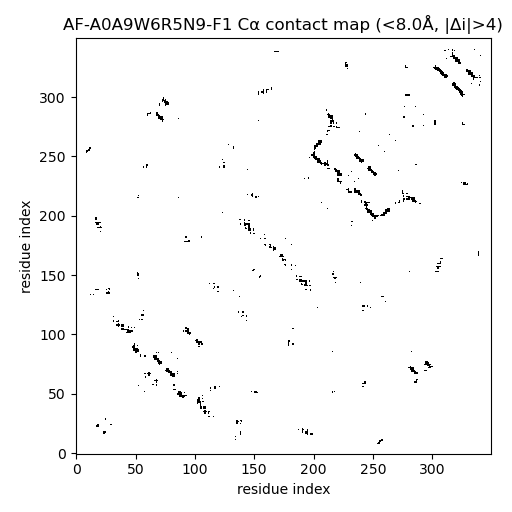? 1.393 -11.972 -17.866 1.00 86.62 91 ASP A CA 1
ATOM 736 C C . ASP A 1 91 ? 1.947 -10.708 -17.181 1.00 86.62 91 ASP A C 1
ATOM 738 O O . ASP A 1 91 ? 2.777 -9.972 -17.728 1.00 86.62 91 ASP A O 1
ATOM 742 N N . PHE A 1 92 ? 1.463 -10.408 -15.971 1.00 87.56 92 PHE A N 1
ATOM 743 C CA . PHE A 1 92 ? 1.785 -9.148 -15.305 1.00 87.56 92 PHE A CA 1
ATOM 744 C C . PHE A 1 92 ? 3.254 -9.062 -14.869 1.00 87.56 92 PHE A C 1
ATOM 746 O O . PHE A 1 92 ? 3.805 -7.961 -14.857 1.00 87.56 92 PHE A O 1
ATOM 753 N N . TYR A 1 93 ? 3.889 -10.202 -14.588 1.00 87.44 93 TYR A N 1
ATOM 754 C CA . TYR A 1 93 ? 5.308 -10.297 -14.232 1.00 87.44 93 TYR A CA 1
ATOM 755 C C . TYR A 1 93 ? 6.101 -11.261 -15.128 1.00 87.44 93 TYR A C 1
ATOM 757 O O . TYR A 1 93 ? 7.133 -11.778 -14.707 1.00 87.44 93 TYR A O 1
ATOM 765 N N . ARG A 1 94 ? 5.615 -11.537 -16.345 1.00 87.31 94 ARG A N 1
ATOM 766 C CA . ARG A 1 94 ? 6.295 -12.441 -17.281 1.00 87.31 94 ARG A CA 1
ATOM 767 C C . ARG A 1 94 ? 7.587 -11.807 -17.781 1.00 87.31 94 ARG A C 1
ATOM 769 O O . ARG A 1 94 ? 7.511 -10.865 -18.553 1.00 87.31 94 ARG A O 1
ATOM 776 N N . VAL A 1 95 ? 8.741 -12.302 -17.384 1.00 85.12 95 VAL A N 1
ATOM 777 C CA . VAL A 1 95 ? 10.051 -11.782 -17.806 1.00 85.12 95 VAL A CA 1
ATOM 778 C C . VAL A 1 95 ? 10.610 -12.586 -18.980 1.00 85.12 95 VAL A C 1
ATOM 780 O O . VAL A 1 95 ? 10.091 -13.663 -19.285 1.00 85.12 95 VAL A O 1
ATOM 783 N N . THR A 1 96 ? 11.599 -12.031 -19.676 1.00 83.31 96 THR A N 1
ATOM 784 C CA . THR A 1 96 ? 12.335 -12.693 -20.763 1.00 83.31 96 THR A CA 1
ATOM 785 C C . THR A 1 96 ? 13.814 -12.769 -20.384 1.00 83.31 96 THR A C 1
ATOM 787 O O . THR A 1 96 ? 14.376 -11.791 -19.904 1.00 83.31 96 THR A O 1
ATOM 790 N N . ASP A 1 97 ? 14.451 -13.926 -20.546 1.00 80.62 97 ASP A N 1
ATOM 791 C CA . ASP A 1 97 ? 15.882 -14.066 -20.259 1.00 80.62 97 ASP A CA 1
ATOM 792 C C . ASP A 1 97 ? 16.770 -13.688 -21.462 1.00 80.62 97 ASP A C 1
ATOM 794 O O . ASP A 1 97 ? 16.294 -13.298 -22.531 1.00 80.62 97 ASP A O 1
ATOM 798 N N . GLY A 1 98 ? 18.093 -13.794 -21.282 1.00 79.19 98 GLY A N 1
ATOM 799 C CA . GLY A 1 98 ? 19.075 -13.515 -22.336 1.00 79.19 98 GLY A CA 1
ATOM 800 C C . GLY A 1 98 ? 18.989 -14.454 -23.548 1.00 79.19 98 GLY A C 1
ATOM 801 O O . GLY A 1 98 ? 19.473 -14.087 -24.616 1.00 79.19 98 GLY A O 1
ATOM 802 N N . ASP A 1 99 ? 18.332 -15.610 -23.405 1.00 83.25 99 ASP A N 1
ATOM 803 C CA . ASP A 1 99 ? 18.077 -16.581 -24.476 1.00 83.25 99 ASP A CA 1
ATOM 804 C C . ASP A 1 99 ? 16.707 -16.337 -25.153 1.00 83.25 99 ASP A C 1
ATOM 806 O O . ASP A 1 99 ? 16.249 -17.137 -25.972 1.00 83.25 99 ASP A O 1
ATOM 810 N N . ASN A 1 100 ? 16.045 -15.215 -24.834 1.00 82.94 100 ASN A N 1
ATOM 811 C CA . ASN A 1 100 ? 14.719 -14.824 -25.314 1.00 82.94 100 ASN A CA 1
ATOM 812 C C . ASN A 1 100 ? 13.588 -15.793 -24.899 1.00 82.94 100 ASN A C 1
ATOM 814 O O . ASN A 1 100 ? 12.533 -15.855 -25.541 1.00 82.94 100 ASN A O 1
ATOM 818 N N . VAL A 1 101 ? 13.786 -16.551 -23.817 1.00 85.00 101 VAL A N 1
ATOM 819 C CA . VAL A 1 101 ? 12.785 -17.467 -23.259 1.00 85.00 101 VAL A CA 1
ATOM 820 C C . VAL A 1 101 ? 11.933 -16.718 -22.239 1.00 85.00 101 VAL A C 1
ATOM 822 O O . VAL A 1 101 ? 12.443 -16.008 -21.378 1.00 85.00 101 VAL A O 1
ATOM 825 N N . GLN A 1 102 ? 10.608 -16.869 -22.321 1.00 86.38 102 GLN A N 1
ATOM 826 C CA . GLN A 1 102 ? 9.677 -16.252 -21.374 1.00 86.38 102 GLN A CA 1
ATOM 827 C C . GLN A 1 102 ? 9.454 -17.131 -20.142 1.00 86.38 102 GLN A C 1
ATOM 829 O O . GLN A 1 102 ? 9.186 -18.325 -20.266 1.00 86.38 102 GLN A O 1
ATOM 834 N N . HIS A 1 103 ? 9.455 -16.528 -18.955 1.00 85.38 103 HIS A N 1
ATOM 835 C CA . HIS A 1 103 ? 9.231 -17.229 -17.687 1.00 85.38 103 HIS A CA 1
ATOM 836 C C . HIS A 1 103 ? 8.558 -16.318 -16.647 1.00 85.38 103 HIS A C 1
ATOM 838 O O . HIS A 1 103 ? 8.563 -15.093 -16.762 1.00 85.38 103 HIS A O 1
ATOM 844 N N . ASN A 1 104 ? 7.953 -16.906 -15.607 1.00 85.81 104 ASN A N 1
ATOM 845 C CA . ASN A 1 104 ? 7.250 -16.165 -14.545 1.00 85.81 104 ASN A CA 1
ATOM 846 C C . ASN A 1 104 ? 7.950 -16.273 -13.180 1.00 85.81 104 ASN A C 1
ATOM 848 O O . ASN A 1 104 ? 7.285 -16.275 -12.145 1.00 85.81 104 ASN A O 1
ATOM 852 N N . GLN A 1 105 ? 9.288 -16.338 -13.158 1.00 87.25 105 GLN A N 1
ATOM 853 C CA . GLN A 1 105 ? 10.084 -16.490 -11.921 1.00 87.25 105 GLN A CA 1
ATOM 854 C C . GLN A 1 105 ? 9.748 -15.452 -10.840 1.00 87.25 105 GLN A C 1
ATOM 856 O O . GLN A 1 105 ? 9.806 -15.717 -9.639 1.00 87.25 105 GLN A O 1
ATOM 861 N N . VAL A 1 106 ? 9.338 -14.261 -11.275 1.00 88.62 106 VAL A N 1
ATOM 862 C CA . VAL A 1 106 ? 8.972 -13.148 -10.402 1.00 88.62 106 VAL A CA 1
ATOM 863 C C . VAL A 1 106 ? 7.773 -13.497 -9.527 1.00 88.62 106 VAL A C 1
ATOM 865 O O . VAL A 1 106 ? 7.684 -13.021 -8.401 1.00 88.62 106 VAL A O 1
ATOM 868 N N . GLU A 1 107 ? 6.872 -14.368 -9.980 1.00 88.62 107 GLU A N 1
ATOM 869 C CA . GLU A 1 107 ? 5.765 -14.836 -9.149 1.00 88.62 107 GLU A CA 1
ATOM 870 C C . GLU A 1 107 ? 6.266 -15.656 -7.954 1.00 88.62 107 GLU A C 1
ATOM 872 O O . GLU A 1 107 ? 5.801 -15.443 -6.835 1.00 88.62 107 GLU A O 1
ATOM 877 N N . ALA A 1 108 ? 7.267 -16.521 -8.148 1.00 88.75 108 ALA A N 1
ATOM 878 C CA . ALA A 1 108 ? 7.889 -17.261 -7.051 1.00 88.75 108 ALA A CA 1
ATOM 879 C C . ALA A 1 108 ? 8.659 -16.341 -6.090 1.00 88.75 108 ALA A C 1
ATOM 881 O O . ALA A 1 108 ? 8.627 -16.554 -4.877 1.00 88.75 108 ALA A O 1
ATOM 882 N N . MET A 1 109 ? 9.309 -15.296 -6.611 1.00 91.31 109 MET A N 1
ATOM 883 C CA . MET A 1 109 ? 9.940 -14.257 -5.788 1.00 91.31 109 MET A CA 1
ATOM 884 C C . MET A 1 109 ? 8.903 -13.514 -4.934 1.00 91.31 109 MET A C 1
ATOM 886 O O . MET A 1 109 ? 9.074 -13.364 -3.725 1.00 91.31 109 MET A O 1
ATOM 890 N N . LEU A 1 110 ? 7.804 -13.070 -5.548 1.00 92.00 110 LEU A N 1
ATOM 891 C CA . LEU A 1 110 ? 6.736 -12.336 -4.868 1.00 92.00 110 LEU A CA 1
ATOM 892 C C . LEU A 1 110 ? 5.971 -13.209 -3.872 1.00 92.00 110 LEU A C 1
ATOM 894 O O . LEU A 1 110 ? 5.528 -12.686 -2.855 1.00 92.00 110 LEU A O 1
ATOM 898 N N . ALA A 1 111 ? 5.861 -14.519 -4.104 1.00 91.94 111 ALA A N 1
ATOM 899 C CA . ALA A 1 111 ? 5.229 -15.442 -3.164 1.00 91.94 111 ALA A CA 1
ATOM 900 C C . ALA A 1 111 ? 5.898 -15.413 -1.777 1.00 91.94 111 ALA A C 1
ATOM 902 O O . ALA A 1 111 ? 5.209 -15.433 -0.763 1.00 91.94 111 ALA A O 1
ATOM 903 N N . ILE A 1 112 ? 7.227 -15.272 -1.718 1.00 94.06 112 ILE A N 1
ATOM 904 C CA . ILE A 1 112 ? 7.964 -15.168 -0.447 1.00 94.06 112 ILE A CA 1
ATOM 905 C C . ILE A 1 112 ? 7.602 -13.880 0.300 1.00 94.06 112 ILE A C 1
ATOM 907 O O . ILE A 1 112 ? 7.433 -13.887 1.519 1.00 94.06 112 ILE A O 1
ATOM 911 N N . LEU A 1 113 ? 7.459 -12.770 -0.427 1.00 94.44 113 LEU A N 1
ATOM 912 C CA . LEU A 1 113 ? 7.030 -11.500 0.158 1.00 94.44 113 LEU A CA 1
ATOM 913 C C . LEU A 1 113 ? 5.547 -11.530 0.560 1.00 94.44 113 LEU A C 1
ATOM 915 O O . LEU A 1 113 ? 5.171 -10.913 1.555 1.00 94.44 113 LEU A O 1
ATOM 919 N N . ASP A 1 114 ? 4.711 -12.257 -0.181 1.00 95.44 114 ASP A N 1
ATOM 920 C CA . ASP A 1 114 ? 3.299 -12.467 0.146 1.00 95.44 114 ASP A CA 1
ATOM 921 C C . ASP A 1 114 ? 3.139 -13.305 1.430 1.00 95.44 114 ASP A C 1
ATOM 923 O O . ASP A 1 114 ? 2.248 -13.010 2.233 1.00 95.44 114 ASP A O 1
ATOM 927 N N . ASP A 1 115 ? 4.017 -14.285 1.673 1.00 96.25 115 ASP A N 1
ATOM 928 C CA . ASP A 1 115 ? 4.070 -15.043 2.932 1.00 96.25 115 ASP A CA 1
ATOM 929 C C . ASP A 1 115 ? 4.430 -14.134 4.119 1.00 96.25 115 ASP A C 1
ATOM 931 O O . ASP A 1 115 ? 3.757 -14.148 5.156 1.00 96.25 115 ASP A O 1
ATOM 935 N N . GLU A 1 116 ? 5.457 -13.292 3.961 1.00 97.00 116 GLU A N 1
ATOM 936 C CA . GLU A 1 116 ? 5.864 -12.350 5.008 1.00 97.00 116 GLU A CA 1
ATOM 937 C C . GLU A 1 116 ? 4.778 -11.298 5.275 1.00 97.00 116 GLU A C 1
ATOM 939 O O . GLU A 1 116 ? 4.472 -10.973 6.427 1.00 97.00 116 GLU A O 1
ATOM 944 N N . MET A 1 117 ? 4.104 -10.830 4.222 1.00 97.06 117 MET A N 1
ATOM 945 C CA . MET A 1 117 ? 2.937 -9.964 4.351 1.00 97.06 117 MET A CA 1
ATOM 946 C C . MET A 1 117 ? 1.801 -10.652 5.105 1.00 97.06 117 MET A C 1
ATOM 948 O O . MET A 1 117 ? 1.197 -10.034 5.980 1.00 97.06 117 MET A O 1
ATOM 952 N N . ALA A 1 118 ? 1.497 -11.917 4.802 1.00 97.31 118 ALA A N 1
ATOM 953 C CA . ALA A 1 118 ? 0.450 -12.661 5.495 1.00 97.31 118 ALA A CA 1
ATOM 954 C C . ALA A 1 118 ? 0.728 -12.740 7.003 1.00 97.31 118 ALA A C 1
ATOM 956 O O . ALA A 1 118 ? -0.167 -12.485 7.814 1.00 97.31 118 ALA A O 1
ATOM 957 N N . ARG A 1 119 ? 1.980 -13.018 7.379 1.00 97.44 119 ARG A N 1
ATOM 958 C CA . ARG A 1 119 ? 2.429 -13.037 8.775 1.00 97.44 119 ARG A CA 1
ATOM 959 C C . ARG A 1 119 ? 2.265 -11.673 9.452 1.00 97.44 119 ARG A C 1
ATOM 961 O O . ARG A 1 119 ? 1.691 -11.597 10.540 1.00 97.44 119 ARG A O 1
ATOM 968 N N . LEU A 1 120 ? 2.734 -10.599 8.817 1.00 97.75 120 LEU A N 1
ATOM 969 C CA . LEU A 1 120 ? 2.628 -9.238 9.351 1.00 97.75 120 LEU A CA 1
ATOM 970 C C . LEU A 1 120 ? 1.172 -8.785 9.492 1.00 97.75 120 LEU A C 1
ATOM 972 O O . LEU A 1 120 ? 0.811 -8.198 10.510 1.00 97.75 120 LEU A O 1
ATOM 976 N N . LEU A 1 121 ? 0.313 -9.104 8.520 1.00 97.69 121 LEU A N 1
ATOM 977 C CA . LEU A 1 121 ? -1.121 -8.816 8.590 1.00 97.69 121 LEU A CA 1
ATOM 978 C C . LEU A 1 121 ? -1.779 -9.519 9.780 1.00 97.69 121 LEU A C 1
ATOM 980 O O . LEU A 1 121 ? -2.576 -8.898 10.482 1.00 97.69 121 LEU A O 1
ATOM 984 N N . LEU A 1 122 ? -1.446 -10.789 10.033 1.00 97.31 122 LEU A N 1
ATOM 985 C CA . LEU A 1 122 ? -1.934 -11.511 11.210 1.00 97.31 122 LEU A CA 1
ATOM 986 C C . LEU A 1 122 ? -1.469 -10.833 12.504 1.00 97.31 122 LEU A C 1
ATOM 988 O O . LEU A 1 122 ? -2.301 -10.556 13.369 1.00 97.31 122 LEU A O 1
ATOM 992 N N . ARG A 1 123 ? -0.176 -10.491 12.604 1.00 97.56 123 ARG A N 1
ATOM 993 C CA . ARG A 1 123 ? 0.388 -9.815 13.782 1.00 97.56 123 ARG A CA 1
ATOM 994 C C . ARG A 1 123 ? -0.278 -8.463 14.036 1.00 97.56 123 ARG A C 1
ATOM 996 O O . ARG A 1 123 ? -0.790 -8.236 15.125 1.00 97.56 123 ARG A O 1
ATOM 1003 N N . LEU A 1 124 ? -0.340 -7.585 13.034 1.00 97.88 124 LEU A N 1
ATOM 1004 C CA . LEU A 1 124 ? -0.917 -6.242 13.174 1.00 97.88 124 LEU A CA 1
ATOM 1005 C C . LEU A 1 124 ? -2.418 -6.267 13.480 1.00 97.88 124 LEU A C 1
ATOM 1007 O O . LEU A 1 124 ? -2.917 -5.405 14.202 1.00 97.88 124 LEU A O 1
ATOM 1011 N N . ARG A 1 125 ? -3.163 -7.247 12.958 1.00 96.62 125 ARG A N 1
ATOM 1012 C CA . ARG A 1 125 ? -4.593 -7.414 13.267 1.00 96.62 125 ARG A CA 1
ATOM 1013 C C . ARG A 1 125 ? -4.839 -7.963 14.670 1.00 96.62 125 ARG A C 1
ATOM 1015 O O . ARG A 1 125 ? -5.867 -7.634 15.253 1.00 96.62 125 ARG A O 1
ATOM 1022 N N . ALA A 1 126 ? -3.924 -8.775 15.192 1.00 96.81 126 ALA A N 1
ATOM 1023 C CA . ALA A 1 126 ? -4.010 -9.325 16.541 1.00 96.81 126 ALA A CA 1
ATOM 1024 C C . ALA A 1 126 ? -3.447 -8.384 17.619 1.00 96.81 126 ALA A C 1
ATOM 1026 O O . ALA A 1 126 ? -3.852 -8.510 18.770 1.00 96.81 126 ALA A O 1
ATOM 1027 N N . TRP A 1 127 ? -2.570 -7.443 17.244 1.00 98.06 127 TRP A N 1
ATOM 1028 C CA . TRP A 1 127 ? -1.854 -6.560 18.169 1.00 98.06 127 TRP A CA 1
ATOM 1029 C C . TRP A 1 127 ? -2.795 -5.774 19.097 1.00 98.06 127 TRP A C 1
ATOM 1031 O O . TRP A 1 127 ? -3.811 -5.209 18.658 1.00 98.06 127 TRP A O 1
ATOM 1041 N N . LYS A 1 128 ? -2.426 -5.714 20.376 1.00 96.62 128 LYS A N 1
ATOM 1042 C CA . LYS A 1 128 ? -3.085 -4.991 21.466 1.00 96.62 128 LYS A CA 1
ATOM 1043 C C . LYS A 1 128 ? -2.070 -4.093 22.191 1.00 96.62 128 LYS A C 1
ATOM 1045 O O . LYS A 1 128 ? -0.877 -4.373 22.159 1.00 96.62 128 LYS A O 1
ATOM 1050 N N . PRO A 1 129 ? -2.519 -3.026 22.880 1.00 94.56 129 PRO A N 1
ATOM 1051 C CA . PRO A 1 129 ? -1.635 -2.238 23.736 1.00 94.56 129 PRO A CA 1
ATOM 1052 C C . PRO A 1 129 ? -0.900 -3.123 24.743 1.00 94.56 129 PRO A C 1
ATOM 1054 O O . PRO A 1 129 ? -1.536 -3.926 25.421 1.00 94.56 129 PRO A O 1
ATOM 1057 N N . GLY A 1 130 ? 0.418 -2.952 24.831 1.00 92.50 130 GLY A N 1
ATOM 1058 C CA . GLY A 1 130 ? 1.299 -3.779 25.659 1.00 92.50 130 GLY A CA 1
ATOM 1059 C C . GLY A 1 130 ? 1.974 -4.923 24.899 1.00 92.50 130 GLY A C 1
ATOM 1060 O O . GLY A 1 130 ? 3.017 -5.391 25.345 1.00 92.50 130 GLY A O 1
ATOM 1061 N N . ASP A 1 131 ? 1.453 -5.326 23.735 1.00 95.75 131 ASP A N 1
ATOM 1062 C CA . ASP A 1 131 ? 2.136 -6.296 22.881 1.00 95.75 131 ASP A CA 1
ATOM 1063 C C . ASP A 1 131 ? 3.407 -5.669 22.299 1.00 95.75 131 ASP A C 1
ATOM 1065 O O . ASP A 1 131 ? 3.388 -4.553 21.763 1.00 95.75 131 ASP A O 1
ATOM 1069 N N . ASP A 1 132 ? 4.510 -6.413 22.329 1.00 93.50 132 ASP A N 1
ATOM 1070 C CA . ASP A 1 132 ? 5.731 -5.959 21.679 1.00 93.50 132 ASP A CA 1
ATOM 1071 C C . ASP A 1 132 ? 5.606 -6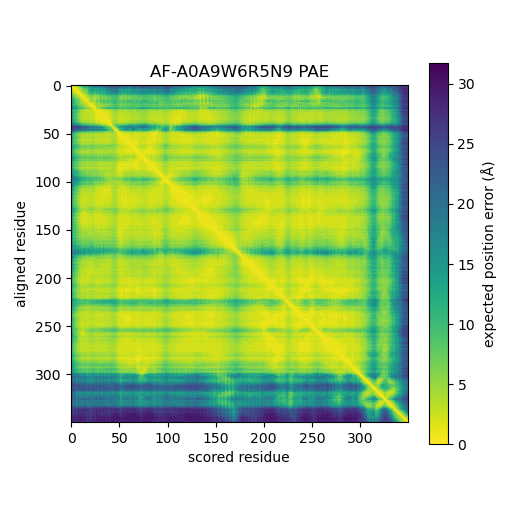.027 20.149 1.00 93.50 132 ASP A C 1
ATOM 1073 O O . ASP A 1 132 ? 4.949 -6.899 19.561 1.00 93.50 132 ASP A O 1
ATOM 1077 N N . PHE A 1 133 ? 6.290 -5.103 19.488 1.00 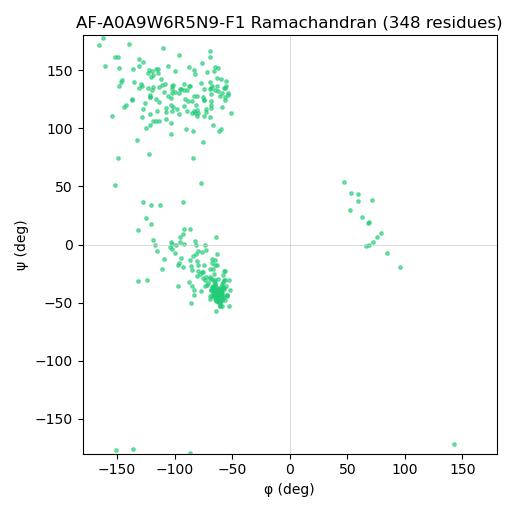95.56 133 PHE A N 1
ATOM 1078 C CA . PHE A 1 133 ? 6.493 -5.119 18.051 1.00 95.56 133 PHE A CA 1
ATOM 1079 C C . PHE A 1 133 ? 7.986 -4.957 17.792 1.00 95.56 133 PHE A C 1
ATOM 1081 O O . PHE A 1 133 ? 8.569 -3.909 18.070 1.00 95.56 133 PHE A O 1
ATOM 1088 N N . ALA A 1 134 ? 8.612 -6.034 17.325 1.00 95.19 134 ALA A N 1
ATOM 1089 C CA . ALA A 1 134 ? 10.052 -6.073 17.126 1.00 95.19 134 ALA A CA 1
ATOM 1090 C C . ALA A 1 134 ? 10.479 -5.094 16.024 1.00 95.19 134 ALA A C 1
ATOM 1092 O O . ALA A 1 134 ? 9.745 -4.885 15.054 1.00 95.19 134 ALA A O 1
ATOM 1093 N N . PHE A 1 135 ? 11.690 -4.550 16.149 1.00 93.62 135 PHE A N 1
ATOM 1094 C CA . PHE A 1 135 ? 12.294 -3.704 15.120 1.00 93.62 135 PHE A CA 1
ATOM 1095 C C . PHE A 1 135 ? 12.330 -4.414 13.756 1.00 93.62 135 PHE A C 1
ATOM 1097 O O . PHE A 1 135 ? 11.885 -3.858 12.752 1.00 93.62 135 PHE A O 1
ATOM 1104 N N . ASP A 1 136 ? 12.702 -5.696 13.741 1.00 94.75 136 ASP A N 1
ATOM 1105 C CA . ASP A 1 136 ? 12.686 -6.540 12.544 1.00 94.75 136 ASP A CA 1
ATOM 1106 C C . ASP A 1 136 ? 11.315 -6.630 11.865 1.00 94.75 136 ASP A C 1
ATOM 1108 O O . ASP A 1 136 ? 11.219 -6.632 10.634 1.00 94.75 136 ASP A O 1
ATOM 1112 N N . ASP A 1 137 ? 10.238 -6.684 12.651 1.00 96.31 137 ASP A N 1
ATOM 1113 C CA . ASP A 1 137 ? 8.875 -6.714 12.122 1.00 96.31 137 ASP A CA 1
ATOM 1114 C C . ASP A 1 137 ? 8.477 -5.351 11.541 1.00 96.31 137 ASP A C 1
ATOM 1116 O O . ASP A 1 137 ? 7.793 -5.304 10.519 1.00 96.31 137 ASP A O 1
ATOM 1120 N N . PHE A 1 138 ? 8.941 -4.249 12.135 1.00 96.12 138 PHE A N 1
ATOM 1121 C CA . PHE A 1 138 ? 8.741 -2.899 11.605 1.00 96.12 138 PHE A CA 1
ATOM 1122 C C . PHE A 1 138 ? 9.491 -2.662 10.291 1.00 96.12 138 PHE A C 1
ATOM 1124 O O . PHE A 1 138 ? 8.900 -2.168 9.328 1.00 96.12 138 PHE A O 1
ATOM 1131 N N . MET A 1 139 ? 10.748 -3.094 10.196 1.00 95.38 139 MET A N 1
ATOM 1132 C CA . MET A 1 139 ? 11.512 -3.008 8.949 1.00 95.38 139 MET A CA 1
ATOM 1133 C C . MET A 1 139 ? 10.913 -3.903 7.855 1.00 95.38 139 MET A C 1
ATOM 1135 O O . MET A 1 139 ? 10.742 -3.460 6.717 1.00 95.38 139 MET A O 1
ATOM 1139 N N . SER A 1 140 ? 10.502 -5.128 8.202 1.00 95.75 140 SER A N 1
ATOM 1140 C CA . SER A 1 140 ? 9.809 -6.030 7.268 1.00 95.75 140 SER A CA 1
ATOM 1141 C C . SER A 1 140 ? 8.488 -5.426 6.780 1.00 95.75 140 SER A C 1
ATOM 1143 O O . SER A 1 140 ? 8.157 -5.500 5.597 1.00 95.75 140 SER A O 1
ATOM 1145 N N . LEU A 1 141 ? 7.753 -4.759 7.674 1.00 97.19 141 LEU A N 1
ATOM 1146 C CA . LEU A 1 141 ? 6.526 -4.044 7.347 1.00 97.19 141 LEU A CA 1
ATOM 1147 C C . LEU A 1 141 ? 6.766 -2.896 6.358 1.00 97.19 141 LEU A C 1
ATOM 1149 O O . LEU A 1 141 ? 6.023 -2.785 5.383 1.00 97.19 141 LEU A O 1
ATOM 1153 N N . ALA A 1 142 ? 7.800 -2.078 6.561 1.00 96.12 142 ALA A N 1
ATOM 1154 C CA . ALA A 1 142 ? 8.156 -1.005 5.632 1.00 96.12 142 ALA A CA 1
ATOM 1155 C C . ALA A 1 142 ? 8.467 -1.547 4.222 1.00 96.12 142 ALA A C 1
ATOM 1157 O O . ALA A 1 142 ? 7.979 -1.007 3.226 1.00 96.12 142 ALA A O 1
ATOM 1158 N N . VAL A 1 143 ? 9.205 -2.660 4.132 1.00 94.94 143 VAL A N 1
ATOM 1159 C CA . VAL A 1 143 ? 9.512 -3.342 2.862 1.00 94.94 143 VAL A CA 1
ATOM 1160 C C . VAL A 1 143 ? 8.246 -3.882 2.195 1.00 94.94 143 VAL A C 1
ATOM 1162 O O . VAL A 1 143 ? 8.015 -3.628 1.014 1.00 94.94 143 VAL A O 1
ATOM 1165 N N . VAL A 1 144 ? 7.390 -4.579 2.943 1.00 95.75 144 VAL A N 1
ATOM 1166 C CA . VAL A 1 144 ? 6.136 -5.154 2.436 1.00 95.75 144 VAL A CA 1
ATOM 1167 C C . VAL A 1 144 ? 5.174 -4.076 1.933 1.00 95.75 144 VAL A C 1
ATOM 1169 O O . VAL A 1 144 ? 4.590 -4.224 0.859 1.00 95.75 144 VAL A O 1
ATOM 1172 N N . VAL A 1 145 ? 5.030 -2.969 2.662 1.00 96.75 145 VAL A N 1
ATOM 1173 C CA . VAL A 1 145 ? 4.183 -1.841 2.244 1.00 96.75 145 VAL A CA 1
ATOM 1174 C C . VAL A 1 145 ? 4.778 -1.147 1.021 1.00 96.75 145 VAL A C 1
ATOM 1176 O O . VAL A 1 145 ? 4.040 -0.821 0.091 1.00 96.75 145 VAL A O 1
ATOM 1179 N N . GLY A 1 146 ? 6.105 -0.997 0.966 1.00 94.50 146 GLY A N 1
ATOM 1180 C CA . GLY A 1 146 ? 6.786 -0.471 -0.212 1.00 94.50 146 GLY A CA 1
ATOM 1181 C C . GLY A 1 146 ? 6.652 -1.356 -1.444 1.00 94.50 146 GLY A C 1
ATOM 1182 O O . GLY A 1 146 ? 6.469 -0.857 -2.553 1.00 94.50 146 GLY A O 1
ATOM 1183 N N . MET A 1 147 ? 6.661 -2.674 -1.281 1.00 93.69 147 MET A N 1
ATOM 1184 C CA . MET A 1 147 ? 6.358 -3.594 -2.372 1.00 93.69 147 MET A CA 1
ATOM 1185 C C . MET A 1 147 ? 4.906 -3.415 -2.827 1.00 93.69 147 MET A C 1
ATOM 1187 O O . MET A 1 147 ? 4.639 -3.228 -4.018 1.00 93.69 147 MET A O 1
ATOM 1191 N N . GLN A 1 148 ? 3.975 -3.390 -1.873 1.00 94.75 148 GLN A N 1
ATOM 1192 C CA . GLN A 1 148 ? 2.547 -3.278 -2.136 1.00 94.75 148 GLN A CA 1
ATOM 1193 C C . GLN A 1 148 ? 2.184 -1.986 -2.888 1.00 94.75 148 GLN A C 1
ATOM 1195 O O . GLN A 1 148 ? 1.341 -2.019 -3.785 1.00 94.75 148 GLN A O 1
ATOM 1200 N N . SER A 1 149 ? 2.835 -0.859 -2.580 1.00 92.06 149 SER A N 1
ATOM 1201 C CA . SER A 1 149 ? 2.610 0.410 -3.284 1.00 92.06 149 SER A CA 1
ATOM 1202 C C . SER A 1 149 ? 3.122 0.402 -4.729 1.00 92.06 149 SER A C 1
ATOM 1204 O O . SER A 1 149 ? 2.564 1.086 -5.587 1.00 92.06 149 SER A O 1
ATOM 1206 N N . ASN A 1 150 ? 4.174 -0.371 -5.021 1.00 89.88 150 ASN A N 1
ATOM 1207 C CA . ASN A 1 150 ? 4.843 -0.370 -6.326 1.00 89.88 150 ASN A CA 1
ATOM 1208 C C . ASN A 1 150 ? 4.355 -1.481 -7.280 1.00 89.88 150 ASN A C 1
ATOM 1210 O O . ASN A 1 150 ? 4.560 -1.385 -8.492 1.00 89.88 150 ASN A O 1
ATOM 1214 N N . ARG A 1 151 ? 3.661 -2.509 -6.778 1.00 91.31 151 ARG A N 1
ATOM 1215 C CA . ARG A 1 151 ? 3.183 -3.645 -7.590 1.00 91.31 151 ARG A CA 1
ATOM 1216 C C . ARG A 1 151 ? 1.824 -3.444 -8.269 1.00 91.31 151 ARG A C 1
ATOM 1218 O O . ARG A 1 151 ? 1.223 -4.404 -8.733 1.00 91.31 151 ARG A O 1
ATOM 1225 N N . THR A 1 152 ? 1.308 -2.218 -8.320 1.00 90.69 152 THR A N 1
ATOM 1226 C CA . THR A 1 152 ? -0.018 -1.928 -8.894 1.00 90.69 152 THR A CA 1
ATOM 1227 C C . THR A 1 152 ? 0.059 -1.680 -10.409 1.00 90.69 152 THR A C 1
ATOM 1229 O O . THR A 1 152 ? 1.083 -1.194 -10.906 1.00 90.69 152 THR A O 1
ATOM 1232 N N . PRO A 1 153 ? -1.014 -1.939 -11.186 1.00 89.00 153 PRO A N 1
ATOM 1233 C CA . PRO A 1 153 ? -1.032 -1.602 -12.612 1.00 89.00 153 PRO A CA 1
ATOM 1234 C C . PRO A 1 153 ? -0.798 -0.103 -12.869 1.00 89.00 153 PRO A C 1
ATOM 1236 O O . PRO A 1 153 ? -0.157 0.263 -13.858 1.00 89.00 153 PRO A O 1
ATOM 1239 N N . GLN A 1 154 ? -1.246 0.756 -11.949 1.00 84.69 154 GLN A N 1
ATOM 1240 C CA . GLN A 1 154 ? -0.976 2.189 -11.961 1.00 84.69 154 GLN A CA 1
ATOM 1241 C C . GLN A 1 154 ? 0.519 2.495 -11.830 1.00 84.69 154 GLN A C 1
ATOM 1243 O O . GLN A 1 154 ? 1.046 3.253 -12.645 1.00 84.69 154 GLN A O 1
ATOM 1248 N N . ALA A 1 155 ? 1.208 1.901 -10.852 1.00 84.38 155 ALA A N 1
ATOM 1249 C CA . ALA A 1 155 ? 2.648 2.084 -10.668 1.00 84.38 155 ALA A CA 1
ATOM 1250 C C . ALA A 1 155 ? 3.436 1.605 -11.896 1.00 84.38 155 ALA A C 1
ATOM 1252 O O . ALA A 1 155 ? 4.338 2.295 -12.367 1.00 84.38 155 ALA A O 1
ATOM 1253 N N . ARG A 1 156 ? 3.032 0.478 -12.494 1.00 86.38 156 ARG A N 1
ATOM 1254 C CA . ARG A 1 156 ? 3.633 -0.021 -13.736 1.00 86.38 156 ARG A CA 1
ATOM 1255 C C . ARG A 1 156 ? 3.493 0.963 -14.899 1.00 86.38 156 ARG A C 1
ATOM 1257 O O . ARG A 1 156 ? 4.476 1.252 -15.577 1.00 86.38 156 ARG A O 1
ATOM 1264 N N . ARG A 1 157 ? 2.292 1.508 -15.127 1.00 82.69 157 ARG A N 1
ATOM 1265 C CA . ARG A 1 157 ? 2.089 2.533 -16.168 1.00 82.69 157 ARG A CA 1
ATOM 1266 C C . ARG A 1 157 ? 2.889 3.797 -15.890 1.00 82.69 157 ARG A C 1
ATOM 1268 O O . ARG A 1 157 ? 3.440 4.365 -16.826 1.00 82.69 157 ARG A O 1
ATOM 1275 N N . PHE A 1 158 ? 2.975 4.216 -14.629 1.00 79.38 158 PHE A N 1
ATOM 1276 C CA . PHE A 1 158 ? 3.789 5.366 -14.257 1.00 79.38 158 PHE A CA 1
ATOM 1277 C C . PHE A 1 158 ? 5.262 5.161 -14.601 1.00 79.38 158 PHE A C 1
ATOM 1279 O O . PHE A 1 158 ? 5.868 6.035 -15.214 1.00 79.38 158 PHE A O 1
ATOM 1286 N N . LEU A 1 159 ? 5.834 4.014 -14.231 1.00 79.69 159 LEU A N 1
ATOM 1287 C CA . LEU A 1 159 ? 7.229 3.708 -14.536 1.00 79.69 159 LEU A CA 1
ATOM 1288 C C . LEU A 1 159 ? 7.474 3.688 -16.047 1.00 79.69 159 LEU A C 1
ATOM 1290 O O . LEU A 1 159 ? 8.465 4.259 -16.494 1.00 79.69 159 LEU A O 1
ATOM 1294 N N . ALA A 1 160 ? 6.543 3.138 -16.832 1.00 79.56 160 ALA A N 1
ATOM 1295 C CA . ALA A 1 160 ? 6.624 3.171 -18.291 1.00 79.56 160 ALA A CA 1
ATOM 1296 C C . ALA A 1 160 ? 6.569 4.607 -18.848 1.00 79.56 160 ALA A C 1
ATOM 1298 O O . ALA A 1 160 ? 7.409 4.983 -19.662 1.00 79.56 160 ALA A O 1
ATOM 1299 N N . ALA A 1 161 ? 5.639 5.441 -18.368 1.00 76.25 161 ALA A N 1
ATOM 1300 C CA . ALA A 1 161 ? 5.540 6.843 -18.778 1.00 76.25 161 ALA A CA 1
ATOM 1301 C C . ALA A 1 161 ? 6.792 7.649 -18.391 1.00 76.25 161 ALA A C 1
ATOM 1303 O O . ALA A 1 161 ? 7.292 8.448 -19.178 1.00 76.25 161 ALA A O 1
ATOM 1304 N N . ARG A 1 162 ? 7.335 7.413 -17.191 1.00 77.31 162 ARG A N 1
ATOM 1305 C CA . ARG A 1 162 ? 8.567 8.050 -16.713 1.00 77.31 162 ARG A CA 1
ATOM 1306 C C . ARG A 1 162 ? 9.787 7.615 -17.525 1.00 77.31 162 ARG A C 1
ATOM 1308 O O . ARG A 1 162 ? 10.611 8.465 -17.837 1.00 77.31 162 ARG A O 1
ATOM 1315 N N . SER A 1 163 ? 9.911 6.325 -17.834 1.00 77.38 163 SER A N 1
ATOM 1316 C CA . SER A 1 163 ? 10.986 5.783 -18.675 1.00 77.38 163 SER A CA 1
ATOM 1317 C C . SER A 1 163 ? 10.936 6.407 -20.071 1.00 77.38 163 SER A C 1
ATOM 1319 O O . SER A 1 163 ? 11.906 7.041 -20.474 1.00 77.38 163 SER A O 1
ATOM 1321 N N . SER A 1 164 ? 9.767 6.390 -20.723 1.00 75.94 164 SER A N 1
ATOM 1322 C CA . SER A 1 164 ? 9.552 7.062 -22.011 1.00 75.94 164 SER A CA 1
ATOM 1323 C C . SER A 1 164 ? 9.927 8.546 -21.963 1.00 75.94 164 SER A C 1
ATOM 1325 O O . SER A 1 164 ? 10.564 9.049 -22.886 1.00 75.94 164 SER A O 1
ATOM 1327 N N . TRP A 1 165 ? 9.542 9.254 -20.897 1.00 73.69 165 TRP A N 1
ATOM 1328 C CA . TRP A 1 165 ? 9.887 10.664 -20.719 1.00 73.69 165 TRP A CA 1
ATOM 1329 C C . TRP A 1 165 ? 11.399 10.880 -20.554 1.00 73.69 165 TRP A C 1
ATOM 1331 O O . TRP A 1 165 ? 11.945 11.818 -21.129 1.00 73.69 165 TRP A O 1
ATOM 1341 N N . LEU A 1 166 ? 12.090 10.020 -19.798 1.00 75.31 166 LEU A N 1
ATOM 1342 C CA . LEU A 1 166 ? 13.544 10.095 -19.623 1.00 75.31 166 LEU A CA 1
ATOM 1343 C C . LEU A 1 166 ? 14.290 9.846 -20.938 1.00 75.31 166 LEU A C 1
ATOM 1345 O O . LEU A 1 166 ? 15.194 10.618 -21.241 1.00 75.31 166 LEU A O 1
ATOM 1349 N N . SER A 1 167 ? 13.891 8.842 -21.726 1.00 75.62 167 SER A N 1
ATOM 1350 C CA . SER A 1 167 ? 14.504 8.558 -23.032 1.00 75.62 167 SER A CA 1
ATOM 1351 C C . SER A 1 167 ? 14.330 9.731 -23.996 1.00 75.62 167 SER A C 1
ATOM 1353 O O . SER A 1 167 ? 15.309 10.221 -24.555 1.00 75.62 167 SER A O 1
ATOM 1355 N N . GLN A 1 168 ? 13.117 10.288 -24.093 1.00 72.00 168 GLN A N 1
ATOM 1356 C CA . GLN A 1 168 ? 12.863 11.494 -24.895 1.00 72.00 168 GLN A CA 1
ATOM 1357 C C . GLN A 1 168 ? 13.728 12.677 -24.429 1.00 72.00 168 GLN A C 1
ATOM 1359 O O . GLN A 1 168 ? 14.314 13.391 -25.241 1.00 72.00 168 GLN A O 1
ATOM 1364 N N . ARG A 1 169 ? 13.880 12.853 -23.109 1.00 67.50 169 ARG A N 1
ATOM 1365 C CA . ARG A 1 169 ? 14.763 13.862 -22.501 1.00 67.50 169 ARG A CA 1
ATOM 1366 C C . ARG A 1 169 ? 16.259 13.530 -22.628 1.00 67.50 169 ARG A C 1
ATOM 1368 O O . ARG A 1 169 ? 17.085 14.348 -22.243 1.00 67.50 169 ARG A O 1
ATOM 1375 N N . ALA A 1 170 ? 16.635 12.373 -23.151 1.00 74.94 170 ALA A N 1
ATOM 1376 C CA . ALA A 1 170 ? 18.013 12.051 -23.507 1.00 74.94 170 ALA A CA 1
ATOM 1377 C C . ALA A 1 170 ? 18.256 12.139 -25.025 1.00 74.94 170 ALA A C 1
ATOM 1379 O O . ALA A 1 170 ? 19.361 11.853 -25.474 1.00 74.94 170 ALA A O 1
ATOM 1380 N N . GLY A 1 171 ? 17.245 12.519 -25.821 1.00 75.62 171 GLY A N 1
ATOM 1381 C CA . GLY A 1 171 ? 17.312 12.446 -27.284 1.00 75.62 171 GLY A CA 1
ATOM 1382 C C . GLY A 1 171 ? 17.313 11.008 -27.810 1.00 75.62 171 GLY A C 1
ATOM 1383 O O . GLY A 1 171 ? 17.729 10.764 -28.937 1.00 75.62 171 GLY A O 1
ATOM 1384 N N . GLN A 1 172 ? 16.873 10.055 -26.988 1.00 74.88 172 GLN A N 1
ATOM 1385 C CA . GLN A 1 172 ? 16.799 8.639 -27.320 1.00 74.88 172 GLN A CA 1
ATOM 1386 C C . GLN A 1 172 ? 15.361 8.265 -27.707 1.00 74.88 172 GLN A C 1
ATOM 1388 O O . GLN A 1 172 ? 14.408 8.869 -27.194 1.00 74.88 172 GLN A O 1
ATOM 1393 N N . PRO A 1 173 ? 15.172 7.270 -28.593 1.00 74.44 173 PRO A N 1
ATOM 1394 C CA . PRO A 1 173 ? 13.846 6.737 -28.866 1.00 74.44 173 PRO A CA 1
ATOM 1395 C C . PRO A 1 173 ? 13.197 6.270 -27.560 1.00 74.44 173 PRO A C 1
ATOM 1397 O O . PRO A 1 173 ? 13.854 5.729 -26.671 1.00 74.44 173 PRO A O 1
ATOM 1400 N N . ALA A 1 174 ? 11.894 6.515 -27.427 1.00 72.06 174 ALA A N 1
ATOM 1401 C CA . ALA A 1 174 ? 11.140 6.014 -26.289 1.00 72.06 174 ALA A CA 1
ATOM 1402 C C . ALA A 1 174 ? 11.079 4.487 -26.371 1.00 72.06 174 ALA A C 1
ATOM 1404 O O . ALA A 1 174 ? 10.304 3.930 -27.150 1.00 72.06 174 ALA A O 1
ATOM 1405 N N . GLU A 1 175 ? 11.894 3.812 -25.571 1.00 71.69 175 GLU A N 1
ATOM 1406 C CA . GLU A 1 175 ? 11.830 2.364 -25.462 1.00 71.69 175 GLU A CA 1
ATOM 1407 C C . GLU A 1 175 ? 10.639 1.960 -24.599 1.00 71.69 175 GLU A C 1
ATOM 1409 O O . GLU A 1 175 ? 10.304 2.575 -23.579 1.00 71.69 175 GLU A O 1
ATOM 1414 N N . ARG A 1 176 ? 9.948 0.910 -25.038 1.00 75.25 176 ARG A N 1
ATOM 1415 C CA . ARG A 1 176 ? 8.892 0.307 -24.240 1.00 75.25 176 ARG A CA 1
ATOM 1416 C C . ARG A 1 176 ? 9.554 -0.355 -23.041 1.00 75.25 176 ARG A C 1
ATOM 1418 O O . ARG A 1 176 ? 10.304 -1.302 -23.227 1.00 75.25 176 ARG A O 1
ATOM 1425 N N . LEU A 1 177 ? 9.189 0.084 -21.836 1.00 78.81 177 LEU A N 1
ATOM 1426 C CA . LEU A 1 177 ? 9.608 -0.576 -20.601 1.00 78.81 177 LEU A CA 1
ATOM 1427 C C . LEU A 1 177 ? 9.301 -2.077 -20.695 1.00 78.81 177 LEU A C 1
ATOM 1429 O O . LEU A 1 177 ? 8.123 -2.470 -20.756 1.00 78.81 177 LEU A O 1
ATOM 1433 N N . THR A 1 178 ? 10.354 -2.890 -20.739 1.00 83.38 178 THR A N 1
ATOM 1434 C CA . THR A 1 178 ? 10.223 -4.344 -20.776 1.00 83.38 178 THR A CA 1
ATOM 1435 C C . THR A 1 178 ? 9.688 -4.839 -19.431 1.00 83.38 178 THR A C 1
ATOM 1437 O O . THR A 1 178 ? 9.604 -4.099 -18.443 1.00 83.38 178 THR A O 1
ATOM 1440 N N . ASN A 1 179 ? 9.254 -6.098 -19.377 1.00 82.44 179 ASN A N 1
ATOM 1441 C CA . ASN A 1 179 ? 8.858 -6.675 -18.095 1.00 82.44 179 ASN A CA 1
ATOM 1442 C C . ASN A 1 179 ? 10.056 -6.798 -17.145 1.00 82.44 179 ASN A C 1
ATOM 1444 O O . ASN A 1 179 ? 9.881 -6.612 -15.943 1.00 82.44 179 ASN A O 1
ATOM 1448 N N . ASP A 1 180 ? 11.250 -7.020 -17.684 1.00 83.25 180 ASP A N 1
ATOM 1449 C CA . ASP A 1 180 ? 12.483 -7.203 -16.918 1.00 83.25 180 ASP A CA 1
ATOM 1450 C C . ASP A 1 180 ? 12.885 -5.883 -16.255 1.00 83.25 180 ASP A C 1
ATOM 1452 O O . ASP A 1 180 ? 13.068 -5.828 -15.036 1.00 83.25 180 ASP A O 1
ATOM 1456 N N . ASP A 1 181 ? 12.864 -4.787 -17.024 1.00 84.31 181 ASP A N 1
ATOM 1457 C CA . ASP A 1 181 ? 13.102 -3.437 -16.504 1.00 84.31 181 ASP A CA 1
ATOM 1458 C C . ASP A 1 181 ? 12.076 -3.056 -15.435 1.00 84.31 181 ASP A C 1
ATOM 1460 O O . ASP A 1 181 ? 12.410 -2.466 -14.407 1.00 84.31 181 ASP A O 1
ATOM 1464 N N . TYR A 1 182 ? 10.798 -3.386 -15.659 1.00 85.75 182 TYR A N 1
ATOM 1465 C CA . TYR A 1 182 ? 9.753 -3.113 -14.676 1.00 85.75 182 TYR A CA 1
ATOM 1466 C C . TYR A 1 182 ? 10.019 -3.839 -13.356 1.00 85.75 182 TYR A C 1
ATOM 1468 O O . TYR A 1 182 ? 9.846 -3.246 -12.290 1.00 85.75 182 TYR A O 1
ATOM 1476 N N . VAL A 1 183 ? 10.431 -5.102 -13.415 1.00 86.88 183 VAL A N 1
ATOM 1477 C CA . VAL A 1 183 ? 10.686 -5.922 -12.230 1.00 86.88 183 VAL A CA 1
ATOM 1478 C C . VAL A 1 183 ? 11.916 -5.423 -11.473 1.00 86.88 183 VAL A C 1
ATOM 1480 O O . VAL A 1 183 ? 11.840 -5.260 -10.254 1.00 86.88 183 VAL A O 1
ATOM 1483 N N . ASP A 1 184 ? 13.012 -5.090 -12.158 1.00 87.12 184 ASP A N 1
ATOM 1484 C CA . ASP A 1 184 ? 14.179 -4.469 -11.514 1.00 87.12 184 ASP A CA 1
ATOM 1485 C C . ASP A 1 184 ? 13.796 -3.140 -10.836 1.00 87.12 184 ASP A C 1
ATOM 1487 O O . ASP A 1 184 ? 14.070 -2.925 -9.648 1.00 87.12 184 ASP A O 1
ATOM 1491 N N . LEU A 1 185 ? 13.063 -2.273 -11.544 1.00 87.00 185 LEU A N 1
ATOM 1492 C CA . LEU A 1 185 ? 12.580 -1.009 -10.988 1.00 87.00 185 LEU A CA 1
ATOM 1493 C C . LEU A 1 185 ? 11.639 -1.213 -9.797 1.00 87.00 185 LEU A C 1
ATOM 1495 O O . LEU A 1 185 ? 11.718 -0.435 -8.844 1.00 87.00 185 LEU A O 1
ATOM 1499 N N . LEU A 1 186 ? 10.780 -2.236 -9.825 1.00 89.62 186 LEU A N 1
ATOM 1500 C CA . LEU A 1 186 ? 9.881 -2.604 -8.729 1.00 89.62 186 LEU A CA 1
ATOM 1501 C C . LEU A 1 186 ? 10.676 -2.926 -7.456 1.00 89.62 186 LEU A C 1
ATOM 1503 O O . LEU A 1 186 ? 10.423 -2.317 -6.413 1.00 89.62 186 LEU A O 1
ATOM 1507 N N . PHE A 1 187 ? 11.667 -3.820 -7.536 1.00 89.12 187 PHE A N 1
ATOM 1508 C CA . PHE A 1 187 ? 12.483 -4.202 -6.377 1.00 89.12 187 PHE A CA 1
ATOM 1509 C C . PHE A 1 187 ? 13.360 -3.049 -5.868 1.00 89.12 187 PHE A C 1
ATOM 1511 O O . PHE A 1 187 ? 13.489 -2.859 -4.657 1.00 89.12 187 PHE A O 1
ATOM 1518 N N . ARG A 1 188 ? 13.904 -2.206 -6.755 1.00 88.69 188 ARG A N 1
ATOM 1519 C CA . ARG A 1 188 ? 14.641 -0.994 -6.343 1.00 88.69 188 ARG A CA 1
ATOM 1520 C C . ARG A 1 188 ? 13.732 0.058 -5.707 1.00 88.69 188 ARG A C 1
ATOM 1522 O O . ARG A 1 188 ? 14.130 0.749 -4.769 1.00 88.69 188 ARG A O 1
ATOM 1529 N N . ALA A 1 189 ? 12.523 0.241 -6.235 1.00 87.88 189 ALA A N 1
ATOM 1530 C CA . ALA A 1 189 ? 11.551 1.186 -5.693 1.00 87.88 189 ALA A CA 1
ATOM 1531 C C . ALA A 1 189 ? 11.051 0.751 -4.312 1.00 87.88 189 ALA A C 1
ATOM 1533 O O . ALA A 1 189 ? 10.906 1.605 -3.443 1.00 87.88 189 ALA A O 1
ATOM 1534 N N . MET A 1 190 ? 10.884 -0.555 -4.088 1.00 91.12 190 MET A N 1
ATOM 1535 C CA . MET A 1 190 ? 10.496 -1.124 -2.797 1.00 91.12 190 MET A CA 1
ATOM 1536 C C . MET A 1 190 ? 11.403 -0.649 -1.655 1.00 91.12 190 MET A C 1
ATOM 1538 O O . MET A 1 190 ? 10.889 -0.109 -0.682 1.00 91.12 190 MET A O 1
ATOM 1542 N N . TYR A 1 191 ? 12.729 -0.786 -1.774 1.00 90.25 191 TYR A N 1
ATOM 1543 C CA . TYR A 1 191 ? 13.653 -0.374 -0.706 1.00 90.25 191 TYR A CA 1
ATOM 1544 C C . TYR A 1 191 ? 13.697 1.138 -0.492 1.00 90.25 191 TYR A C 1
ATOM 1546 O O . TYR A 1 191 ? 13.725 1.597 0.645 1.00 90.25 191 TYR A O 1
ATOM 1554 N N . ARG A 1 192 ? 13.623 1.927 -1.570 1.00 90.44 192 ARG A N 1
ATOM 1555 C CA . ARG A 1 192 ? 13.512 3.390 -1.452 1.00 90.44 192 ARG A CA 1
ATOM 1556 C C . ARG A 1 192 ? 12.246 3.808 -0.717 1.00 90.44 192 ARG A C 1
ATOM 1558 O O . ARG A 1 192 ? 12.273 4.734 0.086 1.00 90.44 192 ARG A O 1
ATOM 1565 N N . THR A 1 193 ? 11.133 3.137 -1.002 1.00 92.31 193 THR A N 1
ATOM 1566 C CA . THR A 1 193 ? 9.887 3.350 -0.271 1.00 92.31 193 THR A CA 1
ATOM 1567 C C . THR A 1 193 ? 10.029 2.892 1.179 1.00 92.31 193 THR A C 1
ATOM 1569 O O . THR A 1 193 ? 9.612 3.627 2.067 1.00 92.31 193 THR A O 1
ATOM 1572 N N . ALA A 1 194 ? 10.659 1.743 1.433 1.00 92.81 194 ALA A N 1
AT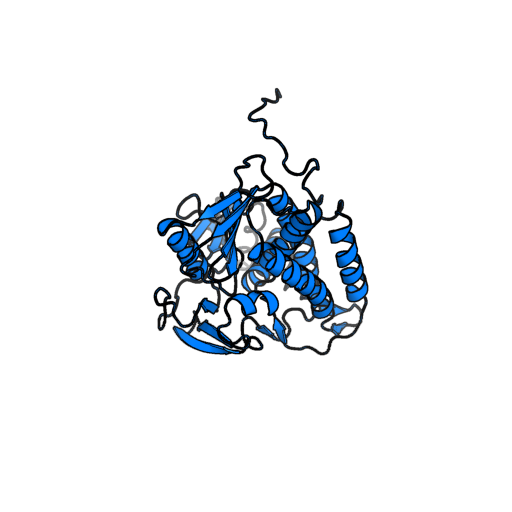OM 1573 C CA . ALA A 1 194 ? 10.890 1.235 2.781 1.00 92.81 194 ALA A CA 1
ATOM 1574 C C . ALA A 1 194 ? 11.685 2.230 3.637 1.00 92.81 194 ALA A C 1
ATOM 1576 O O . ALA A 1 194 ? 11.242 2.532 4.736 1.00 92.81 194 ALA A O 1
ATOM 1577 N N . ASP A 1 195 ? 12.760 2.821 3.105 1.00 92.31 195 ASP A N 1
ATOM 1578 C CA . ASP A 1 195 ? 13.556 3.850 3.795 1.00 92.31 195 ASP A CA 1
ATOM 1579 C C . ASP A 1 195 ? 12.731 5.080 4.193 1.00 92.31 195 ASP A C 1
ATOM 1581 O O . ASP A 1 195 ? 12.952 5.680 5.241 1.00 92.31 195 ASP A O 1
ATOM 1585 N N . GLN A 1 196 ? 11.763 5.476 3.362 1.00 92.81 196 GLN A N 1
ATOM 1586 C CA . GLN A 1 196 ? 10.872 6.599 3.673 1.00 92.81 196 GLN A CA 1
ATOM 1587 C C . GLN A 1 196 ? 9.766 6.224 4.665 1.00 92.81 196 GLN A C 1
ATOM 1589 O O . GLN A 1 196 ? 9.215 7.100 5.328 1.00 92.81 196 GLN A O 1
ATOM 1594 N N . LEU A 1 197 ? 9.394 4.945 4.737 1.00 94.75 197 LEU A N 1
ATOM 1595 C CA . LEU A 1 197 ? 8.380 4.445 5.662 1.00 94.75 197 LEU A CA 1
ATOM 1596 C C . LEU A 1 197 ? 8.964 4.134 7.039 1.00 94.75 197 LEU A C 1
ATOM 1598 O O . LEU A 1 197 ? 8.299 4.361 8.044 1.00 94.75 197 LEU A O 1
ATOM 1602 N N . SER A 1 198 ? 10.199 3.644 7.102 1.00 91.62 198 SER A N 1
ATOM 1603 C CA . SER A 1 198 ? 10.864 3.272 8.349 1.00 91.62 198 SER A CA 1
ATOM 1604 C C . SER A 1 198 ? 11.203 4.489 9.219 1.00 91.62 198 SER A C 1
ATOM 1606 O O . SER A 1 198 ? 11.291 4.382 10.435 1.00 91.62 198 SER A O 1
ATOM 1608 N N . THR A 1 199 ? 11.285 5.686 8.638 1.00 90.62 199 THR A N 1
ATOM 1609 C CA . THR A 1 199 ? 11.445 6.941 9.392 1.00 90.62 199 THR A CA 1
ATOM 1610 C C . THR A 1 199 ? 10.133 7.499 9.954 1.00 90.62 199 THR A C 1
ATOM 1612 O O . THR A 1 199 ? 10.126 8.578 10.544 1.00 90.62 199 THR A O 1
ATOM 1615 N N . ARG A 1 200 ? 9.006 6.802 9.783 1.00 93.81 200 ARG A N 1
ATOM 1616 C CA . ARG A 1 200 ? 7.678 7.271 10.204 1.00 93.81 200 ARG A CA 1
ATOM 1617 C C . ARG A 1 200 ? 7.181 6.535 11.444 1.00 93.81 200 ARG A C 1
ATOM 1619 O O . ARG A 1 200 ? 7.501 5.374 11.676 1.00 93.81 200 ARG A O 1
ATOM 1626 N N . GLN A 1 201 ? 6.319 7.198 12.207 1.00 95.00 201 GLN A N 1
ATOM 1627 C CA . GLN A 1 201 ? 5.588 6.595 13.315 1.00 95.00 201 GLN A CA 1
ATOM 1628 C C . GLN A 1 201 ? 4.572 5.588 12.795 1.00 95.00 201 GLN A C 1
ATOM 1630 O O . GLN A 1 201 ? 3.670 5.951 12.036 1.00 95.00 201 GLN A O 1
ATOM 1635 N N . LEU A 1 202 ? 4.668 4.344 13.259 1.00 97.56 202 LEU A N 1
ATOM 1636 C CA . LEU A 1 202 ? 3.609 3.371 13.050 1.00 97.56 202 LEU A CA 1
ATOM 1637 C C . LEU A 1 202 ? 2.436 3.676 13.986 1.00 97.56 202 LEU A C 1
ATOM 1639 O O . LEU A 1 202 ? 2.596 3.775 15.205 1.00 97.56 202 LEU A O 1
ATOM 1643 N N . GLU A 1 203 ? 1.245 3.789 13.411 1.00 98.12 203 GLU A N 1
ATOM 1644 C CA . GLU A 1 203 ? -0.014 3.864 14.136 1.00 98.12 203 GLU A CA 1
ATOM 1645 C C . GLU A 1 203 ? -0.971 2.754 13.684 1.00 98.12 203 GLU A C 1
ATOM 1647 O O . GLU A 1 203 ? -1.003 2.367 12.513 1.00 98.12 203 GLU A O 1
ATOM 1652 N N . LEU A 1 204 ? -1.799 2.275 14.611 1.00 98.56 204 LEU A N 1
ATOM 1653 C CA . LEU A 1 204 ? -2.917 1.376 14.342 1.00 98.56 204 LEU A CA 1
ATOM 1654 C C . LEU A 1 204 ? -4.226 2.075 14.686 1.00 98.56 204 LEU A C 1
ATOM 1656 O O . LEU A 1 204 ? -4.489 2.414 15.844 1.00 98.56 204 LEU A O 1
ATOM 1660 N N . TRP A 1 205 ? -5.037 2.312 13.657 1.00 98.50 205 TRP A N 1
ATOM 1661 C CA . TRP A 1 205 ? -6.336 2.956 13.791 1.00 98.50 205 TRP A CA 1
ATOM 1662 C C . TRP A 1 205 ? -7.428 1.895 13.735 1.00 98.50 205 TRP A C 1
ATOM 1664 O O . TRP A 1 205 ? -7.589 1.209 12.724 1.00 98.50 205 TRP A O 1
ATOM 1674 N N . ASP A 1 206 ? -8.183 1.775 14.820 1.00 98.56 206 ASP A N 1
ATOM 1675 C CA . ASP A 1 206 ? -9.296 0.842 14.935 1.00 98.56 206 ASP A CA 1
ATOM 1676 C C . ASP A 1 206 ? -10.614 1.511 14.522 1.00 98.56 206 ASP A C 1
ATOM 1678 O O . ASP A 1 206 ? -10.910 2.634 14.928 1.00 98.56 206 ASP A O 1
ATOM 1682 N N . ASP A 1 207 ? -11.448 0.793 13.775 1.00 97.94 207 ASP A N 1
ATOM 1683 C CA . ASP A 1 207 ? -12.862 1.113 13.592 1.00 97.94 207 ASP A CA 1
ATOM 1684 C C . ASP A 1 207 ? -13.720 -0.097 13.990 1.00 97.94 207 ASP A C 1
ATOM 1686 O O . ASP A 1 207 ? -13.897 -1.016 13.184 1.00 97.94 207 ASP A O 1
ATOM 1690 N N . PRO A 1 208 ? -14.310 -0.105 15.200 1.00 96.88 208 PRO A N 1
ATOM 1691 C CA . PRO A 1 208 ? -15.148 -1.210 15.668 1.00 96.88 208 PRO A CA 1
ATOM 1692 C C . PRO A 1 208 ? -16.333 -1.531 14.749 1.00 96.88 208 PRO A C 1
ATOM 1694 O O . PRO A 1 208 ? -16.844 -2.646 14.767 1.00 96.88 208 PRO A O 1
ATOM 1697 N N . ARG A 1 209 ? -16.779 -0.568 13.929 1.00 96.38 209 ARG A N 1
ATOM 1698 C CA . ARG A 1 209 ? -17.892 -0.761 12.989 1.00 96.38 209 ARG A CA 1
ATOM 1699 C C . ARG A 1 209 ? -17.469 -1.400 11.668 1.00 96.38 209 ARG A C 1
ATOM 1701 O O . ARG A 1 209 ? -18.336 -1.786 10.888 1.00 96.38 209 ARG A O 1
ATOM 1708 N N . GLY A 1 210 ? -16.171 -1.529 11.403 1.00 96.69 210 GLY A N 1
ATOM 1709 C CA . GLY A 1 210 ? -15.655 -2.212 10.221 1.00 96.69 210 GLY A CA 1
ATOM 1710 C C . GLY A 1 210 ? -15.867 -1.457 8.900 1.00 96.69 210 GLY A C 1
ATOM 1711 O O . GLY A 1 210 ? -16.235 -2.072 7.898 1.00 96.69 210 GLY A O 1
ATOM 1712 N N . ARG A 1 211 ? -15.734 -0.130 8.887 1.00 97.00 211 ARG A N 1
ATOM 1713 C CA . ARG A 1 211 ? -16.046 0.730 7.731 1.00 97.00 211 ARG A CA 1
ATOM 1714 C C . ARG A 1 211 ? -14.830 1.057 6.866 1.00 97.00 211 ARG A C 1
ATOM 1716 O O . ARG A 1 211 ? -14.950 1.878 5.957 1.00 97.00 211 ARG A O 1
ATOM 1723 N N . PHE A 1 212 ? -13.659 0.471 7.103 1.00 98.25 212 PHE A N 1
ATOM 1724 C CA . PHE A 1 212 ? -12.563 0.602 6.146 1.00 98.25 212 PHE A CA 1
ATOM 1725 C C . PHE A 1 212 ? -12.819 -0.264 4.904 1.00 98.25 212 PHE A C 1
ATOM 1727 O O . PHE A 1 212 ? -13.158 -1.445 4.991 1.00 98.25 212 PHE A O 1
ATOM 1734 N N . ILE A 1 213 ? -12.608 0.329 3.733 1.00 98.19 213 ILE A N 1
ATOM 1735 C CA . ILE A 1 213 ? -12.607 -0.343 2.426 1.00 98.19 213 ILE A CA 1
ATOM 1736 C C . ILE A 1 213 ? -11.183 -0.374 1.872 1.00 98.19 213 ILE A C 1
ATOM 1738 O O . ILE A 1 213 ? -10.295 0.296 2.401 1.00 98.19 213 ILE A O 1
ATOM 1742 N N . THR A 1 214 ? -10.963 -1.142 0.811 1.00 98.25 214 THR A N 1
ATOM 1743 C CA . THR A 1 214 ? -9.695 -1.148 0.073 1.00 98.25 214 THR A CA 1
ATOM 1744 C C . THR A 1 214 ? -9.937 -1.140 -1.438 1.00 98.25 214 THR A C 1
ATOM 1746 O O . THR A 1 214 ? -11.071 -0.992 -1.894 1.00 98.25 214 THR A O 1
ATOM 1749 N N . SER A 1 215 ? -8.874 -1.230 -2.229 1.00 96.81 215 SER A N 1
ATOM 1750 C CA . SER A 1 215 ? -8.922 -1.237 -3.688 1.00 96.81 215 SER A CA 1
ATOM 1751 C C . SER A 1 215 ? -7.759 -2.033 -4.281 1.00 96.81 215 SER A C 1
ATOM 1753 O O . SER A 1 215 ? -6.925 -2.584 -3.557 1.00 96.81 215 SER A O 1
ATOM 1755 N N . ASP A 1 216 ? -7.679 -2.046 -5.607 1.00 95.25 216 ASP A N 1
ATOM 1756 C CA . ASP A 1 216 ? -6.490 -2.453 -6.358 1.00 95.25 216 ASP A CA 1
ATOM 1757 C C . ASP A 1 216 ? -5.253 -1.557 -6.138 1.00 95.25 216 ASP A C 1
ATOM 1759 O O . ASP A 1 216 ? -4.152 -1.924 -6.557 1.00 95.25 216 ASP A O 1
ATOM 1763 N N . HIS A 1 217 ? -5.405 -0.429 -5.435 1.00 93.88 217 HIS A N 1
ATOM 1764 C CA . HIS A 1 217 ? -4.325 0.431 -4.949 1.00 93.88 217 HIS A CA 1
ATOM 1765 C C . HIS A 1 217 ? -4.388 0.580 -3.412 1.00 93.88 217 HIS A C 1
ATOM 1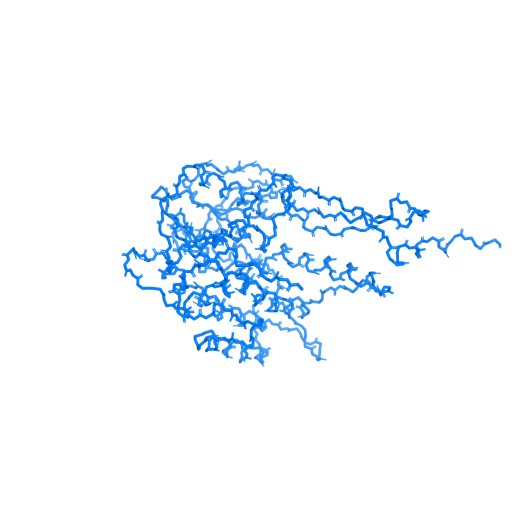767 O O . HIS A 1 217 ? -4.881 1.578 -2.883 1.00 93.88 217 HIS A O 1
ATOM 1773 N N . PRO A 1 218 ? -3.936 -0.433 -2.654 1.00 95.31 218 PRO A N 1
ATOM 1774 C CA . PRO A 1 218 ? -4.248 -0.534 -1.227 1.00 95.31 218 PRO A CA 1
ATOM 1775 C C . PRO A 1 218 ? -3.387 0.343 -0.310 1.00 95.31 218 PRO A C 1
ATOM 1777 O O . PRO A 1 218 ? -3.739 0.508 0.856 1.00 95.31 218 PRO A O 1
ATOM 1780 N N . VAL A 1 219 ? -2.270 0.892 -0.795 1.00 96.31 219 VAL A N 1
ATOM 1781 C CA . VAL A 1 219 ? -1.432 1.842 -0.044 1.00 96.31 219 VAL A CA 1
ATOM 1782 C C . VAL A 1 219 ? -1.713 3.241 -0.571 1.00 96.31 219 VAL A C 1
ATOM 1784 O O . VAL A 1 219 ? -1.530 3.501 -1.752 1.00 96.31 219 VAL A O 1
ATOM 1787 N N . LEU A 1 220 ? -2.172 4.137 0.294 1.00 94.19 220 LEU A N 1
ATOM 1788 C CA . LEU A 1 220 ? -2.678 5.455 -0.077 1.00 94.19 220 LEU A CA 1
ATOM 1789 C C . LEU A 1 220 ? -1.886 6.543 0.633 1.00 94.19 220 LEU A C 1
ATOM 1791 O O . LEU A 1 220 ? -1.430 6.358 1.757 1.00 94.19 220 LEU A O 1
ATOM 1795 N N . LEU A 1 221 ? -1.776 7.706 0.003 1.00 93.00 221 LEU A N 1
ATOM 1796 C CA . LEU A 1 221 ? -1.112 8.866 0.587 1.00 93.00 221 LEU A CA 1
ATOM 1797 C C . LEU A 1 221 ? -2.156 9.925 0.956 1.00 93.00 221 LEU A C 1
ATOM 1799 O O . LEU A 1 221 ? -3.093 10.170 0.181 1.00 93.00 221 LEU A O 1
ATOM 1803 N N . SER A 1 222 ? -2.003 10.554 2.124 1.00 92.00 222 SER A N 1
ATOM 1804 C CA . SER A 1 222 ? -2.848 11.684 2.507 1.00 92.00 222 SER A CA 1
ATOM 1805 C C . SER A 1 222 ? -2.568 12.890 1.628 1.00 92.00 222 SER A C 1
ATOM 1807 O O . SER A 1 222 ? -1.421 13.239 1.360 1.00 92.00 222 SER A O 1
ATOM 1809 N N . GLU A 1 223 ? -3.642 13.542 1.201 1.00 84.31 223 GLU A N 1
ATOM 1810 C CA . GLU A 1 223 ? -3.575 14.856 0.577 1.00 84.31 223 GLU A CA 1
ATOM 1811 C C . GLU A 1 223 ? -3.493 15.905 1.687 1.00 84.31 223 GLU A C 1
ATOM 1813 O O . GLU A 1 223 ? -4.442 16.064 2.459 1.00 84.31 223 GLU A O 1
ATOM 1818 N N . ASP A 1 224 ? -2.355 16.589 1.782 1.00 78.06 224 ASP A N 1
ATOM 1819 C CA . ASP A 1 224 ? -2.155 17.639 2.786 1.00 78.06 224 ASP A CA 1
ATOM 1820 C C . ASP A 1 224 ? -2.636 19.003 2.275 1.00 78.06 224 ASP A C 1
ATOM 1822 O O . ASP A 1 224 ? -3.154 19.810 3.044 1.00 78.06 224 ASP A O 1
ATOM 1826 N N . VAL A 1 225 ? -2.524 19.234 0.961 1.00 77.19 225 VAL A N 1
ATOM 1827 C CA . VAL A 1 225 ? -2.982 20.449 0.279 1.00 77.19 225 VAL A CA 1
ATOM 1828 C C . VAL A 1 225 ? -3.914 20.050 -0.868 1.00 77.19 225 VAL A C 1
ATOM 1830 O O . VAL A 1 225 ? -3.478 19.309 -1.752 1.00 77.19 225 VAL A O 1
ATOM 1833 N N . PRO A 1 226 ? -5.173 20.532 -0.891 1.00 75.75 226 PRO A N 1
ATOM 1834 C CA . PRO A 1 226 ? -6.104 20.249 -1.977 1.00 75.75 226 PRO A CA 1
ATOM 1835 C C . PRO A 1 226 ? -5.525 20.595 -3.354 1.00 75.75 226 PRO A C 1
ATOM 1837 O O . PRO A 1 226 ? -5.065 21.713 -3.574 1.00 75.75 226 PRO A O 1
ATOM 1840 N N . GLY A 1 227 ? -5.575 19.646 -4.288 1.00 70.25 227 GLY A N 1
ATOM 1841 C CA . GLY A 1 227 ? -5.098 19.824 -5.665 1.00 70.25 227 GLY A CA 1
ATOM 1842 C C . GLY A 1 227 ? -3.598 19.586 -5.863 1.00 70.25 227 GLY A C 1
ATOM 1843 O O . GLY A 1 227 ? -3.146 19.520 -7.006 1.00 70.25 227 GLY A O 1
ATOM 1844 N N . THR A 1 228 ? -2.841 19.387 -4.783 1.00 71.94 228 THR A N 1
ATOM 1845 C CA . THR A 1 228 ? -1.426 19.005 -4.844 1.00 71.94 228 THR A CA 1
ATOM 1846 C C . THR A 1 228 ? -1.316 17.478 -4.808 1.00 71.94 228 THR A C 1
ATOM 1848 O O . THR A 1 228 ? -1.957 16.834 -3.972 1.00 71.94 228 THR A O 1
ATOM 1851 N N . PRO A 1 229 ? -0.513 16.858 -5.692 1.00 70.69 229 PRO A N 1
ATOM 1852 C CA . PRO A 1 229 ? -0.287 15.420 -5.627 1.00 70.69 229 PRO A CA 1
ATOM 1853 C C . PRO A 1 229 ? 0.383 15.080 -4.299 1.00 70.69 229 PRO A C 1
ATOM 1855 O O . PRO A 1 229 ? 1.389 15.705 -3.948 1.00 70.69 229 PRO A O 1
ATOM 1858 N N . PRO A 1 230 ? -0.101 14.069 -3.570 1.00 81.75 230 PRO A N 1
ATOM 1859 C CA . PRO A 1 230 ? 0.624 13.626 -2.403 1.00 81.75 230 PRO A CA 1
ATOM 1860 C C . PRO A 1 230 ? 1.922 12.941 -2.845 1.00 81.75 230 PRO A C 1
ATOM 1862 O O . PRO A 1 230 ? 1.929 12.107 -3.753 1.00 81.75 230 PRO A O 1
ATOM 1865 N N . ALA A 1 231 ? 3.026 13.290 -2.192 1.00 84.94 231 ALA A N 1
ATOM 1866 C CA . ALA A 1 231 ? 4.309 12.633 -2.376 1.00 84.94 231 ALA A CA 1
ATOM 1867 C C . ALA A 1 231 ? 4.674 11.864 -1.110 1.00 84.94 231 ALA A C 1
ATOM 1869 O O . ALA A 1 231 ? 4.429 12.326 0.002 1.00 84.94 231 ALA A O 1
ATOM 1870 N N . LEU A 1 232 ? 5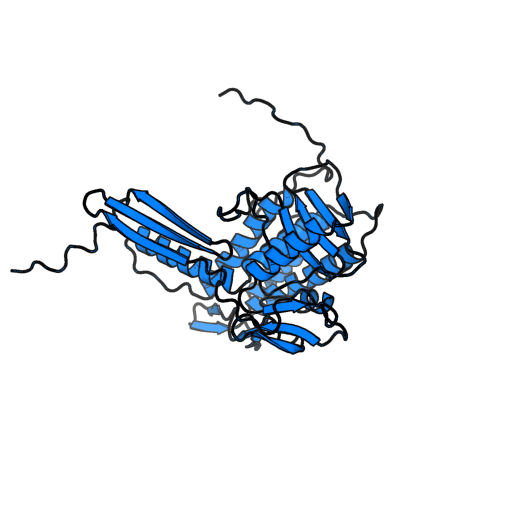.291 10.694 -1.272 1.00 88.88 232 LEU A N 1
ATOM 1871 C CA . LEU A 1 232 ? 5.614 9.829 -0.141 1.00 88.88 232 LEU A CA 1
ATOM 1872 C C . LEU A 1 232 ? 6.523 10.517 0.890 1.00 88.88 232 LEU A C 1
ATOM 1874 O O . LEU A 1 232 ? 6.351 10.285 2.076 1.00 88.88 232 LEU A O 1
ATOM 1878 N N . TYR A 1 233 ? 7.439 11.395 0.478 1.00 86.94 233 TYR A N 1
ATOM 1879 C CA . TYR A 1 233 ? 8.338 12.090 1.408 1.00 86.94 233 TYR A CA 1
ATOM 1880 C C . TYR A 1 233 ? 7.664 13.236 2.179 1.00 86.94 233 TYR A C 1
ATOM 1882 O O . TYR A 1 233 ? 8.140 13.594 3.248 1.00 86.94 233 TYR A O 1
ATOM 1890 N N . SER A 1 234 ? 6.580 13.817 1.654 1.00 87.75 234 SER A N 1
ATOM 1891 C CA . SER A 1 234 ? 5.939 15.001 2.243 1.00 87.75 234 SER A CA 1
ATOM 1892 C C . SER A 1 234 ? 4.571 14.721 2.848 1.00 87.75 234 SER A C 1
ATOM 1894 O O . SER A 1 234 ? 4.121 15.509 3.668 1.00 87.75 234 SER A O 1
ATOM 1896 N N . CYS A 1 235 ? 3.905 13.631 2.449 1.00 92.19 235 CYS A N 1
ATOM 1897 C CA . CYS A 1 235 ? 2.557 13.337 2.916 1.00 92.19 235 CYS A CA 1
ATOM 1898 C C . CYS A 1 235 ? 2.538 13.108 4.429 1.00 92.19 235 CYS A C 1
ATOM 1900 O O . CYS A 1 235 ? 3.380 12.374 4.966 1.00 92.19 235 CYS A O 1
ATOM 1902 N N . LYS A 1 236 ? 1.549 13.675 5.121 1.00 94.81 236 LYS A N 1
ATOM 1903 C CA . LYS A 1 236 ? 1.394 13.466 6.563 1.00 94.81 236 LYS A CA 1
ATOM 1904 C C . LYS A 1 236 ? 1.185 11.995 6.918 1.00 94.81 236 LYS A C 1
ATOM 1906 O O . LYS A 1 236 ? 1.809 11.490 7.849 1.00 94.81 236 LYS A O 1
ATOM 1911 N N . TYR A 1 237 ? 0.347 11.295 6.158 1.00 96.69 237 TYR A N 1
ATOM 1912 C CA . TYR A 1 237 ? -0.008 9.903 6.396 1.00 96.69 237 TYR A CA 1
ATOM 1913 C C . TYR A 1 237 ? 0.177 9.043 5.149 1.00 96.69 237 TYR A C 1
ATOM 1915 O O . TYR A 1 237 ? -0.293 9.385 4.064 1.00 96.69 237 TYR A O 1
ATOM 1923 N N . VAL A 1 238 ? 0.753 7.861 5.349 1.00 97.62 238 VAL A N 1
ATOM 1924 C CA . VAL A 1 238 ? 0.595 6.725 4.437 1.00 97.62 238 VAL A CA 1
ATOM 1925 C C . VAL A 1 238 ? -0.415 5.775 5.061 1.00 97.62 238 VAL A C 1
ATOM 1927 O O . VAL A 1 238 ? -0.170 5.226 6.133 1.00 97.62 238 VAL A O 1
ATOM 1930 N N . TRP A 1 239 ? -1.562 5.609 4.418 1.00 98.25 239 TRP A N 1
ATOM 1931 C CA . TRP A 1 239 ? -2.648 4.746 4.864 1.00 98.25 239 TRP A CA 1
ATOM 1932 C C . TRP A 1 239 ? -2.562 3.385 4.186 1.00 98.25 239 TRP A C 1
ATOM 1934 O O . TRP A 1 239 ? -2.507 3.294 2.963 1.00 98.25 239 TRP A O 1
ATOM 1944 N N . TRP A 1 240 ? -2.634 2.322 4.977 1.00 98.38 240 TRP A N 1
ATOM 1945 C CA . TRP A 1 240 ? -2.728 0.956 4.485 1.00 98.38 240 TRP A CA 1
ATOM 1946 C C . TRP A 1 240 ? -3.844 0.223 5.233 1.00 98.38 240 TRP A C 1
ATOM 1948 O O . TRP A 1 240 ? -3.610 -0.320 6.319 1.00 98.38 240 TRP A O 1
ATOM 1958 N N . PRO A 1 241 ? -5.101 0.261 4.740 1.00 98.38 241 PRO A N 1
ATOM 1959 C CA . PRO A 1 241 ? -6.185 -0.507 5.344 1.00 98.38 241 PRO A CA 1
ATOM 1960 C C . PRO A 1 241 ? -5.763 -1.974 5.369 1.00 98.38 241 PRO A C 1
ATOM 1962 O O . PRO A 1 241 ? -5.409 -2.493 4.320 1.00 98.38 241 PRO A O 1
ATOM 1965 N N . ILE A 1 242 ? -5.754 -2.640 6.525 1.00 98.31 242 ILE A N 1
ATOM 1966 C CA . ILE A 1 242 ? -5.322 -4.053 6.641 1.00 98.31 242 ILE A CA 1
ATOM 1967 C C . ILE A 1 242 ? -6.492 -5.002 6.915 1.00 98.31 242 ILE A C 1
ATOM 1969 O O . ILE A 1 242 ? -6.353 -6.222 6.839 1.00 98.31 242 ILE A O 1
ATOM 1973 N N . SER A 1 243 ? -7.648 -4.442 7.264 1.00 98.25 243 SER A N 1
ATOM 1974 C CA . SER A 1 243 ? -8.932 -5.125 7.390 1.00 98.25 243 SER A CA 1
ATOM 1975 C C . SER A 1 243 ? -10.057 -4.083 7.446 1.00 98.25 243 SER A C 1
ATOM 1977 O O . SER A 1 243 ? -9.772 -2.896 7.619 1.00 98.25 243 SER A O 1
ATOM 1979 N N . PRO A 1 244 ? -11.336 -4.491 7.394 1.00 98.12 244 PRO A N 1
ATOM 1980 C CA . PRO A 1 244 ? -12.449 -3.567 7.586 1.00 98.12 244 PRO A CA 1
ATOM 1981 C C . PRO A 1 244 ? -12.409 -2.803 8.916 1.00 98.12 244 PRO A C 1
ATOM 1983 O O . PRO A 1 244 ? -12.880 -1.671 8.984 1.00 98.12 244 PRO A O 1
ATOM 1986 N N . THR A 1 245 ? -11.846 -3.399 9.970 1.00 98.31 245 THR A N 1
ATOM 1987 C CA . THR A 1 245 ? -11.842 -2.844 11.334 1.00 98.31 245 THR A CA 1
ATOM 1988 C C . THR A 1 245 ? -10.517 -2.216 11.746 1.00 98.31 245 THR A C 1
ATOM 1990 O O . THR A 1 245 ? -10.425 -1.691 12.852 1.00 98.31 245 THR A O 1
ATOM 1993 N N . ARG A 1 246 ? -9.477 -2.290 10.908 1.00 98.56 246 ARG A N 1
ATOM 1994 C CA . ARG A 1 246 ? -8.143 -1.800 11.268 1.00 98.56 246 ARG A CA 1
ATOM 1995 C C . ARG A 1 246 ? -7.369 -1.275 10.071 1.00 98.56 246 ARG A C 1
ATOM 1997 O O . ARG A 1 246 ? -7.293 -1.919 9.022 1.00 98.56 246 ARG A O 1
ATOM 2004 N N . LEU A 1 247 ? -6.732 -0.138 10.291 1.00 98.50 247 LEU A N 1
ATOM 2005 C CA . LEU A 1 247 ? -5.879 0.576 9.359 1.00 98.50 247 LEU A CA 1
ATOM 2006 C C . LEU A 1 247 ? -4.482 0.715 9.975 1.00 98.50 247 LEU A C 1
ATOM 2008 O O . LEU A 1 247 ? -4.358 1.176 11.109 1.00 98.50 247 LEU A O 1
ATOM 2012 N N . ALA A 1 248 ? -3.445 0.327 9.233 1.00 98.56 248 ALA A N 1
ATOM 2013 C CA . ALA A 1 248 ? -2.069 0.675 9.568 1.00 98.56 248 ALA A CA 1
ATOM 2014 C C . ALA A 1 248 ? -1.731 2.031 8.942 1.00 98.56 248 ALA A C 1
ATOM 2016 O O . ALA A 1 248 ? -2.087 2.293 7.788 1.00 98.56 248 ALA A O 1
ATOM 2017 N N . VAL A 1 249 ? -1.068 2.900 9.701 1.00 98.38 249 VAL A N 1
ATOM 2018 C CA . VAL A 1 249 ? -0.696 4.242 9.249 1.00 98.38 249 VAL A CA 1
ATOM 2019 C C . VAL A 1 249 ? 0.767 4.514 9.540 1.00 98.38 249 VAL A C 1
ATOM 2021 O O . VAL A 1 249 ? 1.226 4.271 10.648 1.00 98.38 249 VAL A O 1
ATOM 2024 N N . PHE A 1 250 ? 1.474 5.074 8.560 1.00 97.81 250 PHE A N 1
ATOM 2025 C CA . PHE A 1 250 ? 2.797 5.656 8.765 1.00 97.81 250 PHE A CA 1
ATOM 2026 C C . PHE A 1 250 ? 2.676 7.177 8.797 1.00 97.81 250 PHE A C 1
ATOM 2028 O O . PHE A 1 250 ? 2.474 7.823 7.761 1.00 97.81 250 PHE A O 1
ATOM 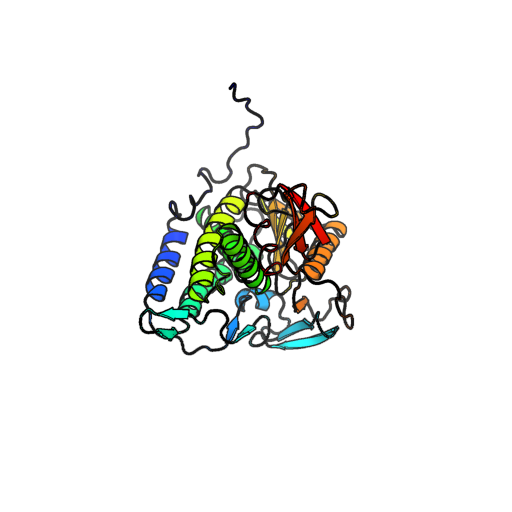2035 N N . ASN A 1 251 ? 2.774 7.745 9.994 1.00 96.06 251 ASN A N 1
ATOM 2036 C CA . ASN A 1 251 ? 2.672 9.176 10.243 1.00 96.06 251 ASN A CA 1
ATOM 2037 C C . ASN A 1 251 ? 4.067 9.816 10.266 1.00 96.06 251 ASN A C 1
ATOM 2039 O O . ASN A 1 251 ? 4.985 9.289 10.888 1.00 96.06 251 ASN A O 1
ATOM 2043 N N . ILE A 1 252 ? 4.232 10.950 9.587 1.00 93.38 252 ILE A N 1
ATOM 2044 C CA . ILE A 1 252 ? 5.498 11.695 9.587 1.00 93.38 252 ILE A CA 1
ATOM 2045 C C . ILE A 1 252 ? 5.848 12.271 10.971 1.00 93.38 252 ILE A C 1
ATOM 2047 O O . ILE A 1 252 ? 7.021 12.440 11.286 1.00 93.38 252 ILE A O 1
ATOM 2051 N N . ASN A 1 253 ? 4.845 12.517 11.818 1.00 91.19 253 ASN A N 1
ATOM 2052 C CA . ASN A 1 253 ? 5.046 13.028 13.170 1.00 91.19 253 ASN A CA 1
ATOM 2053 C C . ASN A 1 253 ? 5.340 11.870 14.131 1.00 91.19 253 ASN A C 1
ATOM 2055 O O . ASN A 1 253 ? 4.454 11.049 14.392 1.00 91.19 253 ASN A O 1
ATOM 2059 N N . GLN A 1 254 ? 6.560 11.817 14.669 1.00 88.50 254 GLN A N 1
ATOM 2060 C CA . GLN A 1 254 ? 6.960 10.787 15.627 1.00 88.50 254 GLN A CA 1
ATOM 2061 C C . GLN A 1 254 ? 6.517 11.131 17.052 1.00 88.50 254 GLN A C 1
ATOM 2063 O O . GLN A 1 254 ? 6.436 12.296 17.426 1.00 88.50 254 GLN A O 1
ATOM 2068 N N . GLN A 1 255 ? 6.188 10.103 17.838 1.00 88.81 255 GLN A N 1
ATOM 2069 C CA . GLN A 1 255 ? 5.780 10.245 19.244 1.00 88.81 255 GLN A CA 1
ATOM 2070 C C . GLN A 1 255 ? 6.728 9.518 20.207 1.00 88.81 255 GLN A C 1
ATOM 2072 O O . GLN A 1 255 ? 6.461 9.449 21.402 1.00 88.81 255 GLN A O 1
ATOM 2077 N N . GLY A 1 256 ? 7.812 8.929 19.694 1.00 86.44 256 GLY A N 1
ATOM 2078 C CA . GLY A 1 256 ? 8.779 8.191 20.507 1.00 86.44 256 GLY A CA 1
ATOM 2079 C C . GLY A 1 256 ? 8.251 6.883 21.103 1.00 86.44 256 GLY A C 1
ATOM 2080 O O . GLY A 1 256 ? 8.846 6.352 22.035 1.00 86.44 256 GLY A O 1
ATOM 2081 N N . VAL A 1 257 ? 7.157 6.335 20.562 1.00 91.12 257 VAL A N 1
ATOM 2082 C CA . VAL A 1 257 ? 6.606 5.021 20.940 1.00 91.12 257 VAL A CA 1
ATOM 2083 C C . VAL A 1 257 ? 6.597 4.085 19.734 1.00 91.12 257 VAL A C 1
ATOM 2085 O O . VAL A 1 257 ? 6.439 4.534 18.603 1.00 91.12 257 VAL A O 1
ATOM 2088 N N . LYS A 1 258 ? 6.749 2.771 19.944 1.00 92.62 258 LYS A N 1
ATOM 2089 C CA . LYS A 1 258 ? 6.820 1.802 18.830 1.00 92.62 258 LYS A CA 1
ATOM 2090 C C . LYS A 1 258 ? 5.550 1.794 17.973 1.00 92.62 258 LYS A C 1
ATOM 2092 O O . LYS A 1 258 ? 5.626 1.856 16.750 1.00 92.62 258 LYS A O 1
ATOM 2097 N N . ILE A 1 259 ? 4.378 1.732 18.614 1.00 96.50 259 ILE A N 1
ATOM 2098 C CA . ILE A 1 259 ? 3.069 1.764 17.946 1.00 96.50 259 ILE A CA 1
ATOM 2099 C C . ILE A 1 259 ? 2.119 2.675 18.718 1.00 96.50 259 ILE A C 1
ATOM 2101 O O . ILE A 1 259 ? 1.845 2.444 19.895 1.00 96.50 259 ILE A O 1
ATOM 2105 N N . VAL A 1 260 ? 1.547 3.663 18.030 1.00 96.69 260 VAL A N 1
ATOM 2106 C CA . VAL A 1 260 ? 0.445 4.475 18.562 1.00 96.69 260 VAL A CA 1
ATOM 2107 C C . VAL A 1 260 ? -0.876 3.795 18.221 1.00 96.69 260 VAL A C 1
ATOM 2109 O O . VAL A 1 260 ? -1.180 3.560 17.052 1.00 96.69 260 VAL A O 1
ATOM 2112 N N . ARG A 1 261 ? -1.705 3.501 19.222 1.00 96.94 261 ARG A N 1
ATOM 2113 C CA . ARG A 1 261 ? -3.058 2.977 18.995 1.00 96.94 261 ARG A CA 1
ATOM 2114 C C . ARG A 1 261 ? -4.092 4.073 19.165 1.00 96.94 261 ARG A C 1
ATOM 2116 O O . ARG A 1 261 ? -4.048 4.807 20.147 1.00 96.94 261 ARG A O 1
ATOM 2123 N N . ARG A 1 262 ? -5.082 4.123 18.274 1.00 97.06 262 ARG A N 1
ATOM 2124 C CA . ARG A 1 262 ? -6.244 5.004 18.440 1.00 97.06 262 ARG A CA 1
ATOM 2125 C C . ARG A 1 262 ? -7.497 4.466 17.762 1.00 97.06 262 ARG A C 1
ATOM 2127 O O . ARG A 1 262 ? -7.420 3.620 16.878 1.00 97.06 262 ARG A O 1
ATOM 2134 N N . VAL A 1 263 ? -8.656 4.977 18.169 1.00 98.31 263 VAL A N 1
ATOM 2135 C CA . VAL A 1 263 ? -9.936 4.711 17.499 1.00 98.31 263 VAL A CA 1
ATOM 2136 C C . VAL A 1 263 ? -10.162 5.792 16.448 1.00 98.31 263 VAL A C 1
ATOM 2138 O O . VAL A 1 263 ? -10.119 6.979 16.766 1.00 98.31 263 VAL A O 1
ATOM 2141 N N . ALA A 1 264 ? -10.392 5.389 15.200 1.00 98.12 264 ALA A N 1
ATOM 2142 C CA . ALA A 1 264 ? -10.624 6.315 14.103 1.00 98.12 264 ALA A CA 1
ATOM 2143 C C . ALA A 1 264 ? -11.968 7.033 14.267 1.00 98.12 264 ALA A C 1
ATOM 2145 O O . ALA A 1 264 ? -13.026 6.418 14.438 1.00 98.12 264 ALA A O 1
ATOM 2146 N N . THR A 1 265 ? -11.940 8.355 14.155 1.00 98.19 265 THR A N 1
ATOM 2147 C CA . THR A 1 265 ? -13.150 9.174 14.105 1.00 98.19 265 THR A CA 1
ATOM 2148 C C . THR A 1 265 ? -13.904 8.950 12.793 1.00 98.19 265 THR A C 1
ATOM 2150 O O . THR A 1 265 ? -13.343 8.517 11.783 1.00 98.19 265 THR A O 1
ATOM 2153 N N . ARG A 1 266 ? -15.194 9.314 12.755 1.00 96.94 266 ARG A N 1
ATOM 2154 C CA . ARG A 1 266 ? -15.983 9.265 11.510 1.00 96.94 266 ARG A CA 1
ATOM 2155 C C . ARG A 1 266 ? -15.315 10.062 10.383 1.00 96.94 266 ARG A C 1
ATOM 2157 O O . ARG A 1 266 ? -15.227 9.561 9.271 1.00 96.94 266 ARG A O 1
ATOM 2164 N N . GLY A 1 267 ? -14.813 11.265 10.671 1.00 97.12 267 GLY A N 1
ATOM 2165 C CA . GLY A 1 267 ? -14.150 12.109 9.672 1.00 97.12 267 GLY A CA 1
ATOM 2166 C C . GLY A 1 267 ? -12.854 11.502 9.124 1.00 97.12 267 GLY A C 1
ATOM 2167 O O . GLY A 1 267 ? -12.567 11.628 7.938 1.00 97.12 267 GLY A O 1
ATOM 2168 N N . GLU A 1 268 ? -12.075 10.802 9.951 1.00 97.25 268 GLU A N 1
ATOM 2169 C CA . GLU A 1 268 ? -10.894 10.056 9.494 1.00 97.25 268 GLU A CA 1
ATOM 2170 C C . GLU A 1 268 ? -11.261 8.893 8.584 1.00 97.25 268 GLU A C 1
ATOM 2172 O O . GLU A 1 268 ? -10.651 8.737 7.528 1.00 97.25 268 GLU A O 1
ATOM 2177 N N . ILE A 1 269 ? -12.287 8.131 8.955 1.00 97.50 269 ILE A N 1
ATOM 2178 C CA . ILE A 1 269 ? -12.794 7.027 8.141 1.00 97.50 269 ILE A CA 1
ATOM 2179 C C . ILE A 1 269 ? -13.252 7.553 6.779 1.00 97.50 269 ILE A C 1
ATOM 2181 O O . ILE A 1 269 ? -12.803 7.039 5.760 1.00 97.50 269 ILE A O 1
ATOM 2185 N N . GLU A 1 270 ? -14.052 8.622 6.734 1.00 96.44 270 GLU A N 1
ATOM 2186 C CA . GLU A 1 270 ? -14.494 9.224 5.468 1.00 96.44 270 GLU A CA 1
ATOM 2187 C C . GLU A 1 270 ? -13.324 9.717 4.605 1.00 96.44 270 GLU A C 1
ATOM 2189 O O . GLU A 1 270 ? -13.326 9.523 3.388 1.00 96.44 270 GLU A O 1
ATOM 2194 N N . ARG A 1 271 ? -12.283 10.307 5.211 1.00 95.06 271 ARG A N 1
ATOM 2195 C CA . ARG A 1 271 ? -11.072 10.718 4.478 1.00 95.06 271 ARG A CA 1
ATOM 2196 C C . ARG A 1 271 ? -10.358 9.525 3.845 1.00 95.06 271 ARG A C 1
ATOM 2198 O O . ARG A 1 271 ? -10.021 9.589 2.663 1.00 95.06 271 ARG A O 1
ATOM 2205 N N . VAL A 1 272 ? -10.177 8.440 4.598 1.00 96.06 272 VAL A N 1
ATOM 2206 C CA . VAL A 1 272 ? -9.542 7.211 4.098 1.00 96.06 272 VAL A CA 1
ATOM 2207 C C . VAL A 1 272 ? -10.399 6.577 3.004 1.00 96.06 272 VAL A C 1
ATOM 2209 O O . VAL A 1 272 ? -9.884 6.278 1.933 1.00 96.06 272 VAL A O 1
ATOM 2212 N N . ARG A 1 273 ? -11.715 6.440 3.209 1.00 96.06 273 ARG A N 1
ATOM 2213 C CA . ARG A 1 273 ? -12.649 5.899 2.203 1.00 96.06 273 ARG A CA 1
ATOM 2214 C C . ARG A 1 273 ? -12.616 6.707 0.910 1.00 96.06 273 ARG A C 1
ATOM 2216 O O . ARG A 1 273 ? -12.502 6.135 -0.171 1.00 96.06 273 ARG A O 1
ATOM 2223 N N . LYS A 1 274 ? -12.657 8.038 1.010 1.00 92.50 274 LYS A N 1
ATOM 2224 C CA . LYS A 1 274 ? -12.546 8.936 -0.145 1.00 92.50 274 LYS A CA 1
ATOM 2225 C C . LYS A 1 274 ? -11.219 8.743 -0.875 1.00 92.50 274 LYS A C 1
ATOM 2227 O O . LYS A 1 274 ? -11.217 8.732 -2.103 1.00 92.50 274 LYS A O 1
ATOM 2232 N N . ALA A 1 275 ? -10.117 8.561 -0.147 1.00 91.50 275 ALA A N 1
ATOM 2233 C CA . ALA A 1 275 ? -8.819 8.262 -0.741 1.00 91.50 275 ALA A CA 1
ATOM 2234 C C . ALA A 1 275 ? -8.790 6.887 -1.425 1.00 91.50 275 ALA A C 1
ATOM 2236 O O . ALA A 1 275 ? -8.288 6.807 -2.539 1.00 91.50 275 ALA A O 1
ATOM 2237 N N . VAL A 1 276 ? -9.397 5.847 -0.839 1.00 94.06 276 VAL A N 1
ATOM 2238 C CA . VAL A 1 276 ? -9.537 4.518 -1.469 1.00 94.06 276 VAL A CA 1
ATOM 2239 C C . VAL A 1 276 ? -10.329 4.618 -2.771 1.00 94.06 276 VAL A C 1
ATOM 2241 O O . VAL A 1 276 ? -9.851 4.188 -3.813 1.00 94.06 276 VAL A O 1
ATOM 2244 N N . ILE A 1 277 ? -11.524 5.217 -2.734 1.00 92.19 277 ILE A N 1
ATOM 2245 C CA . ILE A 1 277 ? -12.400 5.352 -3.910 1.00 92.19 277 ILE A CA 1
ATOM 2246 C C . ILE A 1 277 ? -11.697 6.133 -5.022 1.00 92.19 277 ILE A C 1
ATOM 2248 O O . ILE A 1 277 ? -11.820 5.804 -6.198 1.00 92.19 277 ILE A O 1
ATOM 2252 N N . ARG A 1 278 ? -10.958 7.178 -4.646 1.00 86.50 278 ARG A N 1
ATOM 2253 C CA . ARG A 1 278 ? -10.200 8.018 -5.572 1.00 86.50 278 ARG A CA 1
ATOM 2254 C C . ARG A 1 278 ? -8.949 7.322 -6.116 1.00 86.50 278 ARG A C 1
ATOM 2256 O O . ARG A 1 278 ? -8.574 7.587 -7.253 1.00 86.50 278 ARG A O 1
ATOM 2263 N N . GLY A 1 279 ? -8.285 6.510 -5.297 1.00 87.06 279 GLY A N 1
ATOM 2264 C CA . GLY A 1 279 ? -7.064 5.777 -5.628 1.00 87.06 279 GLY A CA 1
ATOM 2265 C C . GLY A 1 279 ? -7.315 4.506 -6.439 1.00 87.06 279 GLY A C 1
ATOM 2266 O O . GLY A 1 279 ? -6.421 4.065 -7.153 1.00 87.06 279 GLY A O 1
ATOM 2267 N N . ALA A 1 280 ? -8.529 3.954 -6.371 1.00 90.69 280 ALA A N 1
ATOM 2268 C CA . ALA A 1 280 ? -8.912 2.758 -7.105 1.00 90.69 280 ALA A CA 1
ATOM 2269 C C . ALA A 1 280 ? -8.800 2.967 -8.621 1.00 90.69 280 ALA A C 1
ATOM 2271 O O . ALA A 1 280 ? -9.364 3.905 -9.195 1.00 90.69 280 ALA A O 1
ATOM 2272 N N . GLU A 1 281 ? -8.100 2.060 -9.293 1.00 86.94 281 GLU A N 1
ATOM 2273 C CA . GLU A 1 281 ? -7.950 2.092 -10.742 1.00 86.94 281 GLU A CA 1
ATOM 2274 C C . GLU A 1 281 ? -9.120 1.386 -11.432 1.00 86.94 281 GLU A C 1
ATOM 2276 O O . GLU A 1 281 ? -9.729 1.928 -12.356 1.00 86.94 281 GLU A O 1
ATOM 2281 N N . SER A 1 282 ? -9.417 0.168 -10.997 1.00 90.94 282 SER A N 1
ATOM 2282 C CA . SER A 1 282 ? -10.378 -0.752 -11.603 1.00 90.94 282 SER A CA 1
ATOM 2283 C C . SER A 1 282 ? -11.329 -1.338 -10.571 1.00 90.94 282 SER A C 1
ATOM 2285 O O . SER A 1 282 ? -12.465 -1.641 -10.915 1.00 90.94 282 SER A O 1
ATOM 2287 N N . GLU A 1 283 ? -10.885 -1.526 -9.329 1.00 95.56 283 GLU A N 1
ATOM 2288 C CA . GLU A 1 283 ? -11.617 -2.317 -8.338 1.00 95.56 283 GLU A CA 1
ATOM 2289 C C . GLU A 1 283 ? -11.621 -1.635 -6.968 1.00 95.56 283 GLU A C 1
ATOM 2291 O O . GLU A 1 283 ? -10.568 -1.376 -6.392 1.00 95.56 283 GLU A O 1
ATOM 2296 N N . ILE A 1 284 ? -12.812 -1.397 -6.414 1.00 97.31 284 ILE A N 1
ATOM 2297 C CA . ILE A 1 284 ? -13.009 -1.093 -4.991 1.00 97.31 284 ILE A CA 1
ATOM 2298 C C . ILE A 1 284 ? -13.517 -2.362 -4.311 1.00 97.31 284 ILE A C 1
ATOM 2300 O O . ILE A 1 284 ? -14.428 -3.026 -4.808 1.00 97.31 284 ILE A O 1
ATOM 2304 N N . ILE A 1 285 ? -12.932 -2.694 -3.166 1.00 98.31 285 ILE A N 1
ATOM 2305 C CA . ILE A 1 285 ? -13.235 -3.896 -2.395 1.00 98.31 285 ILE A CA 1
ATOM 2306 C C . ILE A 1 285 ? -13.819 -3.484 -1.049 1.00 98.31 285 ILE A C 1
ATOM 2308 O O . ILE A 1 285 ? -13.211 -2.728 -0.285 1.00 98.31 285 ILE A O 1
ATOM 2312 N N . ALA A 1 286 ? -15.002 -4.009 -0.752 1.00 97.44 286 ALA A N 1
ATOM 2313 C CA . ALA A 1 286 ? -15.745 -3.694 0.459 1.00 97.44 286 ALA A CA 1
ATOM 2314 C C . ALA A 1 286 ? -16.397 -4.945 1.055 1.00 97.44 286 ALA A C 1
ATOM 2316 O O . ALA A 1 286 ? -16.393 -6.023 0.454 1.00 97.44 286 ALA A O 1
ATOM 2317 N N . ARG A 1 287 ? -16.968 -4.799 2.253 1.00 95.50 287 ARG A N 1
ATOM 2318 C CA . ARG A 1 287 ? -17.829 -5.834 2.828 1.00 95.50 287 ARG A CA 1
ATOM 2319 C C . ARG A 1 287 ? -19.217 -5.822 2.167 1.00 95.50 287 ARG A C 1
ATOM 2321 O O . ARG A 1 287 ? -19.635 -4.777 1.657 1.00 95.50 287 ARG A O 1
ATOM 2328 N N . PRO A 1 288 ? -19.963 -6.941 2.187 1.00 94.56 288 PRO A N 1
ATOM 2329 C CA . PRO A 1 288 ? -21.330 -6.981 1.669 1.00 94.56 288 PRO A CA 1
ATOM 2330 C C . PRO A 1 288 ? -22.247 -5.936 2.306 1.00 94.56 288 PRO A C 1
ATOM 2332 O O . PRO A 1 288 ? -23.068 -5.345 1.615 1.00 94.56 288 PRO A O 1
ATOM 2335 N N . GLU A 1 289 ? -22.063 -5.651 3.596 1.00 93.69 289 GLU A N 1
ATOM 2336 C CA . GLU A 1 289 ? -22.931 -4.749 4.360 1.00 93.69 289 GLU A CA 1
ATOM 2337 C C . GLU A 1 289 ? -22.603 -3.261 4.143 1.00 93.69 289 GLU A C 1
ATOM 2339 O O . GLU A 1 289 ? -23.338 -2.393 4.613 1.00 93.69 289 GLU A O 1
ATOM 2344 N N . ASP A 1 290 ? -21.501 -2.947 3.454 1.00 93.06 290 ASP A N 1
ATOM 2345 C CA . ASP A 1 290 ? -21.045 -1.573 3.252 1.00 93.06 290 ASP A CA 1
ATOM 2346 C C . ASP A 1 290 ? -21.942 -0.831 2.248 1.00 93.06 290 ASP A C 1
ATOM 2348 O O . ASP A 1 290 ? -22.037 -1.202 1.078 1.00 93.06 290 ASP A O 1
ATOM 2352 N N . ARG A 1 291 ? -22.630 0.221 2.694 1.00 90.88 291 ARG A N 1
ATOM 2353 C CA . ARG A 1 291 ? -23.558 0.989 1.846 1.00 90.88 291 ARG A CA 1
ATOM 2354 C C . ARG A 1 291 ? -22.934 2.249 1.257 1.00 90.88 291 ARG A C 1
ATOM 2356 O O . ARG A 1 291 ? -23.430 2.756 0.257 1.00 90.88 291 ARG A O 1
ATOM 2363 N N . ASP A 1 292 ? -21.822 2.714 1.816 1.00 90.69 292 ASP A N 1
ATOM 2364 C CA . ASP A 1 292 ? -21.240 4.021 1.501 1.00 90.69 292 ASP A CA 1
ATOM 2365 C C . ASP A 1 292 ? -20.189 3.917 0.382 1.00 90.69 292 ASP A C 1
ATOM 2367 O O . ASP A 1 292 ? -19.139 4.564 0.408 1.00 90.69 292 ASP A O 1
ATOM 2371 N N . VAL A 1 293 ? -20.438 3.040 -0.590 1.00 91.88 293 VAL A N 1
ATOM 2372 C CA . VAL A 1 293 ? -19.589 2.795 -1.761 1.00 91.88 293 VAL A CA 1
ATOM 2373 C C . VAL A 1 293 ? -20.327 3.225 -3.033 1.00 91.88 293 VAL A C 1
ATOM 2375 O O . VAL A 1 293 ? -21.558 3.192 -3.065 1.00 91.88 293 VAL A O 1
ATOM 2378 N N . PRO A 1 294 ? -19.627 3.643 -4.103 1.00 91.12 294 PRO A N 1
ATOM 2379 C CA . PRO A 1 294 ? -20.260 4.150 -5.323 1.00 91.12 294 PRO A CA 1
ATOM 2380 C C . PRO A 1 294 ? -20.827 3.022 -6.212 1.00 91.12 294 PRO A C 1
ATOM 2382 O O . PRO A 1 294 ? -20.517 2.944 -7.399 1.00 91.12 294 PRO A O 1
ATOM 2385 N N . ALA A 1 295 ? -21.656 2.141 -5.648 1.00 90.19 295 ALA A N 1
ATOM 2386 C CA . ALA A 1 295 ? -22.316 1.048 -6.361 1.00 90.19 295 ALA A CA 1
ATOM 2387 C C . ALA A 1 295 ? -23.155 1.574 -7.537 1.00 90.19 295 ALA A C 1
ATOM 2389 O O . ALA A 1 295 ? -23.858 2.579 -7.410 1.00 90.19 295 ALA A O 1
ATOM 2390 N N . GLY A 1 296 ? -23.045 0.922 -8.699 1.00 88.12 296 GLY A N 1
ATOM 2391 C CA . GLY A 1 296 ? -23.743 1.321 -9.924 1.00 88.12 296 GLY A CA 1
ATOM 2392 C C . GLY A 1 296 ? -23.201 2.588 -10.596 1.00 88.12 296 GLY A C 1
ATOM 2393 O O . GLY A 1 296 ? -23.754 3.019 -11.606 1.00 88.12 296 GLY A O 1
ATOM 2394 N N . LYS A 1 297 ? -22.137 3.213 -10.069 1.00 86.75 297 LYS A N 1
ATOM 2395 C CA . LYS A 1 297 ? -21.570 4.447 -10.631 1.00 86.75 297 LYS A CA 1
ATOM 2396 C C . LYS A 1 297 ? -20.261 4.167 -11.357 1.00 86.75 297 LYS A C 1
ATOM 2398 O O . LYS A 1 297 ? -19.315 3.633 -10.787 1.00 86.75 297 LYS A O 1
ATOM 2403 N N . VAL A 1 298 ? -20.173 4.631 -12.600 1.00 86.12 298 VAL A N 1
ATOM 2404 C CA . VAL A 1 298 ? -18.908 4.675 -13.343 1.00 86.12 298 VAL A CA 1
ATOM 2405 C C . VAL A 1 298 ? -18.042 5.809 -12.797 1.00 86.12 298 VAL A C 1
ATOM 2407 O O . VAL A 1 298 ? -18.450 6.976 -12.805 1.00 86.12 298 VAL A O 1
ATOM 2410 N N . LEU A 1 299 ? -16.819 5.495 -12.370 1.00 83.06 299 LEU A N 1
ATOM 2411 C CA . LEU A 1 299 ? -15.858 6.512 -11.951 1.00 83.06 299 LEU A CA 1
ATOM 2412 C C . LEU A 1 299 ? -15.139 7.063 -13.188 1.00 83.06 299 LEU A C 1
ATOM 2414 O O . LEU A 1 299 ? -14.196 6.469 -13.713 1.00 83.06 299 LEU A O 1
ATOM 2418 N N . ARG A 1 300 ? -15.620 8.216 -13.675 1.00 70.75 300 ARG A N 1
ATOM 2419 C CA . ARG A 1 300 ? -15.094 8.886 -14.881 1.00 70.75 300 ARG A CA 1
ATOM 2420 C C . ARG A 1 300 ? -13.655 9.379 -14.720 1.00 70.75 300 ARG A C 1
ATOM 2422 O O . ARG A 1 300 ? -12.901 9.385 -15.685 1.00 70.75 300 ARG A O 1
ATOM 2429 N N . LYS A 1 301 ? -13.277 9.807 -13.512 1.00 67.00 301 LYS A N 1
ATOM 2430 C CA . LYS A 1 301 ? -11.915 10.245 -13.189 1.00 67.00 301 LYS A CA 1
ATOM 2431 C C . LYS A 1 301 ? -11.185 9.093 -12.521 1.00 67.00 301 LYS A C 1
ATOM 2433 O O . LYS A 1 301 ? -11.591 8.663 -11.446 1.00 67.00 301 LYS A O 1
ATOM 2438 N N . ARG A 1 302 ? -10.125 8.614 -13.168 1.00 65.19 302 ARG A N 1
ATOM 2439 C CA . ARG A 1 302 ? -9.252 7.573 -12.626 1.00 65.19 302 ARG A CA 1
ATOM 2440 C C . ARG A 1 302 ? -7.869 8.142 -12.370 1.00 65.19 302 ARG A C 1
ATOM 2442 O O . ARG A 1 302 ? -7.424 8.990 -13.146 1.00 65.19 302 ARG A O 1
ATOM 2449 N N . PRO A 1 303 ? -7.165 7.647 -11.347 1.00 61.81 303 PRO A N 1
ATOM 2450 C CA . PRO A 1 303 ? -5.755 7.917 -11.198 1.00 61.81 303 PRO A CA 1
ATOM 2451 C C . PRO A 1 303 ? -4.977 7.365 -12.389 1.00 61.81 303 PRO A C 1
ATOM 2453 O O . PRO A 1 303 ? -4.644 6.185 -12.475 1.00 61.81 303 PRO A O 1
ATOM 2456 N N . GLN A 1 304 ? -4.682 8.247 -13.335 1.00 61.19 304 GLN A N 1
ATOM 2457 C CA . GLN A 1 304 ? -3.741 7.982 -14.407 1.00 61.19 304 GLN A CA 1
ATOM 2458 C C . GLN A 1 304 ? -2.556 8.898 -14.197 1.00 61.19 304 GLN A C 1
ATOM 2460 O O . GLN A 1 304 ? -2.668 10.100 -14.412 1.00 61.19 304 GLN A O 1
ATOM 2465 N N . LEU A 1 305 ? -1.441 8.320 -13.751 1.00 57.81 305 LEU A N 1
ATOM 2466 C CA . LEU A 1 305 ? -0.181 9.038 -13.701 1.00 57.81 305 LEU A CA 1
ATOM 2467 C C . LEU A 1 305 ? 0.381 9.142 -15.115 1.00 57.81 305 LEU A C 1
ATOM 2469 O O . LEU A 1 305 ? 1.073 8.245 -15.589 1.00 57.81 305 LEU A O 1
ATOM 2473 N N . GLN A 1 306 ? -0.023 10.203 -15.807 1.00 59.88 306 GLN A N 1
ATOM 2474 C CA . GLN A 1 306 ? 0.439 10.543 -17.146 1.00 59.88 306 GLN A CA 1
ATOM 2475 C C . GLN A 1 306 ? 1.513 11.612 -17.018 1.00 59.88 306 GLN A C 1
ATOM 2477 O O . GLN A 1 306 ? 1.292 12.589 -16.314 1.00 59.88 306 GLN A O 1
ATOM 2482 N N . VAL A 1 307 ? 2.643 11.420 -17.695 1.00 60.16 307 VAL A N 1
ATOM 2483 C CA . VAL A 1 307 ? 3.639 12.467 -17.931 1.00 60.16 307 VAL A CA 1
ATOM 2484 C C . VAL A 1 307 ? 3.522 12.830 -19.405 1.00 60.16 307 VAL A C 1
ATOM 2486 O O . VAL A 1 307 ? 3.696 11.970 -20.263 1.00 60.16 307 VAL A O 1
ATOM 2489 N N . SER A 1 308 ? 3.168 14.074 -19.703 1.00 62.09 308 SER A N 1
ATOM 2490 C CA . SER A 1 308 ? 3.146 14.609 -21.072 1.00 62.09 308 SER A CA 1
ATOM 2491 C C . SER A 1 308 ? 4.092 15.792 -21.153 1.00 62.09 308 SER A C 1
ATOM 2493 O O . SER A 1 308 ? 4.209 16.519 -20.176 1.00 62.09 308 SER A O 1
ATOM 2495 N N . CYS A 1 309 ? 4.777 15.969 -22.280 1.00 60.25 309 CYS A N 1
ATOM 2496 C CA . CYS A 1 309 ? 5.615 17.132 -22.539 1.00 60.25 309 CYS A CA 1
ATOM 2497 C C . CYS A 1 309 ? 5.088 17.809 -23.803 1.00 60.25 309 CYS A C 1
ATOM 2499 O O . CYS A 1 309 ? 5.290 17.291 -24.898 1.00 60.25 309 CYS A O 1
ATOM 2501 N N . THR A 1 310 ? 4.366 18.920 -23.659 1.00 63.09 310 THR A N 1
ATOM 2502 C CA . THR A 1 310 ? 3.883 19.702 -24.808 1.00 63.09 310 THR A CA 1
ATOM 2503 C C . THR A 1 310 ? 4.645 21.022 -24.890 1.00 63.09 310 THR A C 1
ATOM 2505 O O . THR A 1 310 ? 4.734 21.709 -23.865 1.00 63.09 310 THR A O 1
ATOM 2508 N N . PRO A 1 311 ? 5.174 21.419 -26.061 1.00 60.59 311 PRO A N 1
ATOM 2509 C CA . PRO A 1 311 ? 5.695 22.768 -26.255 1.00 60.59 311 PRO A CA 1
ATOM 2510 C C . PRO A 1 311 ? 4.593 23.789 -25.936 1.00 60.59 311 PRO A C 1
ATOM 2512 O O . PRO A 1 311 ? 3.480 23.676 -26.441 1.00 60.59 311 PRO A O 1
ATOM 2515 N N . VAL A 1 312 ? 4.874 24.746 -25.053 1.00 60.22 312 VAL A N 1
ATOM 2516 C CA . VAL A 1 312 ? 3.936 25.832 -24.689 1.00 60.22 312 VAL A CA 1
ATOM 2517 C C . VAL A 1 312 ? 4.246 27.088 -25.483 1.00 60.22 312 VAL A C 1
ATOM 2519 O O . VAL A 1 312 ? 3.347 27.832 -25.852 1.00 60.22 312 VAL A O 1
ATOM 2522 N N . ASP A 1 313 ? 5.534 27.314 -25.725 1.00 59.38 313 ASP A N 1
ATOM 2523 C CA . ASP A 1 313 ? 6.067 28.457 -26.446 1.00 59.38 313 ASP A CA 1
ATOM 2524 C C . ASP A 1 313 ? 7.419 28.038 -27.039 1.00 59.38 313 ASP A C 1
ATOM 2526 O O . ASP A 1 313 ? 8.383 27.773 -26.306 1.00 59.38 313 ASP A O 1
ATOM 2530 N N . GLY A 1 314 ? 7.462 27.919 -28.368 1.00 55.75 314 GLY A N 1
ATOM 2531 C CA . GLY A 1 314 ? 8.669 27.548 -29.105 1.00 55.75 314 GLY A CA 1
ATOM 2532 C C . GLY A 1 314 ? 9.776 28.600 -28.998 1.00 55.75 314 GLY A C 1
ATOM 2533 O O . GLY A 1 314 ? 10.950 28.237 -28.952 1.00 55.75 314 GLY A O 1
ATOM 2534 N N . ALA A 1 315 ? 9.421 29.883 -28.863 1.00 61.28 315 ALA A N 1
ATOM 2535 C CA . ALA A 1 315 ? 10.375 30.981 -28.731 1.00 61.28 315 ALA A CA 1
ATOM 2536 C C . ALA A 1 315 ? 10.9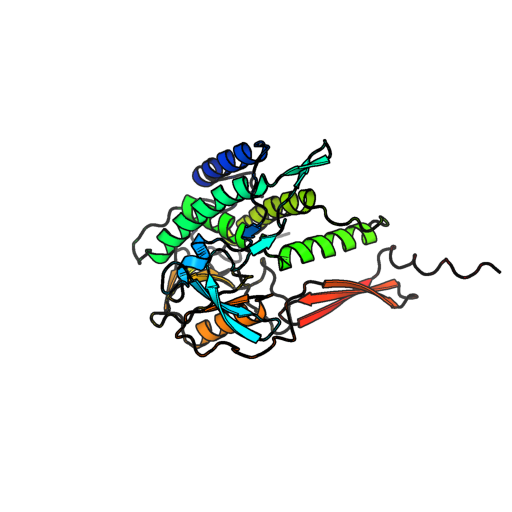71 31.044 -27.316 1.00 61.28 315 ALA A C 1
ATOM 2538 O O . ALA A 1 315 ? 12.179 31.212 -27.155 1.00 61.28 315 ALA A O 1
ATOM 2539 N N . ALA A 1 316 ? 10.155 30.821 -26.280 1.00 56.00 316 ALA A N 1
ATOM 2540 C CA . ALA A 1 316 ? 10.624 30.803 -24.891 1.00 56.00 316 ALA A CA 1
ATOM 2541 C C . ALA A 1 316 ? 11.265 29.472 -24.463 1.00 56.00 316 ALA A C 1
ATOM 2543 O O . ALA A 1 316 ? 11.664 29.342 -23.301 1.00 56.00 316 ALA A O 1
ATOM 2544 N N . ARG A 1 317 ? 11.335 28.477 -25.365 1.00 61.19 317 ARG A N 1
ATOM 2545 C CA . ARG A 1 317 ? 11.761 27.102 -25.066 1.00 61.19 317 ARG A CA 1
ATOM 2546 C C . ARG A 1 317 ? 11.048 26.595 -23.813 1.00 61.19 317 ARG A C 1
ATOM 2548 O O . ARG A 1 317 ? 11.712 26.221 -22.856 1.00 61.19 317 ARG A O 1
ATOM 2555 N N . LYS A 1 318 ? 9.713 26.638 -23.753 1.00 57.88 318 LYS A N 1
ATOM 2556 C CA . LYS A 1 318 ? 8.950 26.162 -22.580 1.00 57.88 318 LYS A CA 1
ATOM 2557 C C . LYS A 1 318 ? 8.156 24.904 -22.884 1.00 57.88 318 LYS A C 1
ATOM 2559 O O . LYS A 1 318 ? 7.506 24.789 -23.919 1.00 57.88 318 LYS A O 1
ATOM 2564 N N . CYS A 1 319 ? 8.209 23.980 -21.938 1.00 62.53 319 CYS A N 1
ATOM 2565 C CA . CYS A 1 319 ? 7.616 22.661 -22.009 1.00 62.53 319 CYS A CA 1
ATOM 2566 C C . CYS A 1 319 ? 6.641 22.518 -20.851 1.00 62.53 319 CYS A C 1
ATOM 2568 O O . CYS A 1 319 ? 7.019 22.728 -19.695 1.00 62.53 319 CYS A O 1
ATOM 2570 N N . ARG A 1 320 ? 5.402 22.138 -21.147 1.00 66.19 320 ARG A N 1
ATOM 2571 C CA . ARG A 1 320 ? 4.407 21.816 -20.132 1.00 66.19 320 ARG A CA 1
ATOM 2572 C C . ARG A 1 320 ? 4.512 20.354 -19.801 1.00 66.19 320 ARG A C 1
ATOM 2574 O O . ARG A 1 320 ? 4.231 19.506 -20.644 1.00 66.19 320 ARG A O 1
ATOM 2581 N N . ILE A 1 321 ? 4.904 20.089 -18.563 1.00 62.69 321 ILE A N 1
ATOM 2582 C CA . ILE A 1 321 ? 4.881 18.753 -17.999 1.00 62.69 321 ILE A CA 1
ATOM 2583 C C . ILE A 1 321 ? 3.523 18.561 -17.338 1.00 62.69 321 ILE A C 1
ATOM 2585 O O . ILE A 1 321 ? 3.283 19.069 -16.241 1.00 62.69 321 ILE A O 1
ATOM 2589 N N . GLY A 1 322 ? 2.613 17.881 -18.031 1.00 60.09 322 GLY A N 1
ATOM 2590 C CA . GLY A 1 322 ? 1.322 17.505 -17.470 1.00 60.09 322 GLY A CA 1
ATOM 2591 C C . GLY A 1 322 ? 1.481 16.252 -16.625 1.00 60.09 322 GLY A C 1
ATOM 2592 O O . GLY A 1 322 ? 1.885 15.223 -17.161 1.00 60.09 322 GLY A O 1
ATOM 2593 N N . PHE A 1 323 ? 1.154 16.347 -15.339 1.00 59.75 323 PHE A N 1
ATOM 2594 C CA . PHE A 1 323 ? 1.015 15.223 -14.427 1.00 59.75 323 PHE A CA 1
ATOM 2595 C C . PHE A 1 323 ? -0.466 15.011 -14.122 1.00 59.75 323 PHE A C 1
ATOM 2597 O O . PHE A 1 323 ? -1.076 15.816 -13.423 1.00 59.75 323 PHE A O 1
ATOM 2604 N N . GLY A 1 324 ? -1.058 13.945 -14.653 1.00 57.03 324 GLY A N 1
ATOM 2605 C CA . GLY A 1 324 ? -2.372 13.481 -14.196 1.00 57.03 324 GLY A CA 1
ATOM 2606 C C . GLY A 1 324 ? -2.221 12.607 -12.955 1.00 57.03 324 GLY A C 1
ATOM 2607 O O . GLY A 1 324 ? -1.206 11.949 -12.800 1.00 57.03 324 GLY A O 1
ATOM 2608 N N . TRP A 1 325 ? -3.199 12.562 -12.059 1.00 61.56 325 TRP A N 1
ATOM 2609 C CA . TRP A 1 325 ? -3.324 11.531 -11.022 1.00 61.56 325 TRP A CA 1
ATOM 2610 C C . TRP A 1 325 ? -4.760 11.531 -10.482 1.00 61.56 325 TRP A C 1
ATOM 2612 O O . TRP A 1 325 ? -5.605 12.334 -10.874 1.00 61.56 325 TRP A O 1
ATOM 2622 N N . GLY A 1 326 ? -5.081 10.626 -9.554 1.00 57.75 326 GLY A N 1
ATOM 2623 C CA . GLY A 1 326 ? -6.460 10.473 -9.047 1.00 57.75 326 GLY A CA 1
ATOM 2624 C C . GLY A 1 326 ? -6.972 11.694 -8.284 1.00 57.75 326 GLY A C 1
ATOM 2625 O O . GLY A 1 326 ? -8.164 11.823 -8.038 1.00 57.75 326 GLY A O 1
ATOM 2626 N N . TYR A 1 327 ? -6.072 12.607 -7.932 1.00 55.06 327 TYR A N 1
ATOM 2627 C CA . TYR A 1 327 ? -6.313 13.817 -7.148 1.00 55.06 327 TYR A CA 1
ATOM 2628 C C . TYR A 1 327 ? -6.375 15.088 -8.018 1.00 55.06 327 TYR A C 1
ATOM 2630 O O . TYR A 1 327 ? -6.607 16.165 -7.485 1.00 55.06 327 TYR A O 1
ATOM 2638 N N . GLY A 1 328 ? -6.216 14.985 -9.342 1.00 58.47 328 GLY A N 1
ATOM 2639 C CA . GLY A 1 328 ? -6.241 16.131 -10.252 1.00 58.47 328 GLY A CA 1
ATOM 2640 C C . GLY A 1 328 ? -5.226 15.994 -11.380 1.00 58.47 328 GLY A C 1
ATOM 2641 O O . GLY A 1 328 ? -4.617 14.945 -11.560 1.00 58.47 328 GLY A O 1
ATOM 2642 N N . ALA A 1 329 ? -5.054 17.062 -12.148 1.00 63.03 329 ALA A N 1
ATOM 2643 C CA . ALA A 1 329 ? -3.904 17.203 -13.021 1.00 63.03 329 ALA A CA 1
ATOM 2644 C C . ALA A 1 329 ? -3.189 18.498 -12.651 1.00 63.03 329 ALA A C 1
ATOM 2646 O O . ALA A 1 329 ? -3.840 19.530 -12.491 1.00 63.03 329 ALA A O 1
ATOM 2647 N N . THR A 1 330 ? -1.868 18.455 -12.533 1.00 61.56 330 THR A N 1
ATOM 2648 C CA . THR A 1 330 ? -1.052 19.666 -12.453 1.00 61.56 330 THR A CA 1
ATOM 2649 C C . THR A 1 330 ? -0.197 19.749 -13.696 1.00 61.56 330 THR A C 1
ATOM 2651 O O . THR A 1 330 ? 0.400 18.769 -14.133 1.00 61.56 330 THR A O 1
ATOM 2654 N N . CYS A 1 331 ? -0.136 20.942 -14.266 1.00 64.38 331 CYS A N 1
ATOM 2655 C CA . CYS A 1 331 ? 0.794 21.266 -15.328 1.00 64.38 331 CYS A CA 1
ATOM 2656 C C . CYS A 1 331 ? 1.930 22.082 -14.720 1.00 64.38 331 CYS A C 1
ATOM 2658 O O . CYS A 1 331 ? 1.681 23.081 -14.049 1.00 64.38 331 CYS A O 1
ATOM 2660 N N . LEU A 1 332 ? 3.167 21.643 -14.927 1.00 61.00 332 LEU A N 1
ATOM 2661 C CA . LEU A 1 332 ? 4.353 22.418 -14.587 1.00 61.00 332 LEU A CA 1
ATOM 2662 C C . LEU A 1 332 ? 4.986 22.917 -15.882 1.00 61.00 332 LEU A C 1
ATOM 2664 O O . LEU A 1 332 ? 5.501 22.115 -16.661 1.00 61.00 332 LEU A O 1
ATOM 2668 N N . ASP A 1 333 ? 4.978 24.230 -16.092 1.00 58.34 333 ASP A N 1
ATOM 2669 C CA . ASP A 1 333 ? 5.707 24.846 -17.198 1.00 58.34 333 ASP A CA 1
ATOM 2670 C C . ASP A 1 333 ? 7.182 24.979 -16.782 1.00 58.34 333 ASP A C 1
ATOM 2672 O O . ASP A 1 333 ? 7.525 25.654 -15.810 1.00 58.34 333 ASP A O 1
ATOM 2676 N N . ARG A 1 334 ? 8.074 24.279 -17.486 1.00 61.16 334 ARG A N 1
ATOM 2677 C CA . ARG A 1 334 ? 9.525 24.300 -17.251 1.00 61.16 334 ARG A CA 1
ATOM 2678 C C . ARG A 1 334 ? 10.230 24.830 -18.494 1.00 61.16 334 ARG A C 1
ATOM 2680 O O . ARG A 1 334 ? 9.802 24.556 -19.614 1.00 61.16 334 ARG A O 1
ATOM 2687 N N . ALA A 1 335 ? 11.332 25.555 -18.302 1.00 55.91 335 ALA A N 1
ATOM 2688 C CA . ALA A 1 335 ? 12.249 25.842 -19.399 1.00 55.91 335 ALA A CA 1
ATOM 2689 C C . ALA A 1 335 ? 12.751 24.504 -19.971 1.00 55.91 335 ALA A C 1
ATOM 2691 O O . ALA A 1 335 ? 13.347 23.696 -19.254 1.00 55.91 335 ALA A O 1
ATOM 2692 N N . CYS A 1 336 ? 12.453 24.249 -21.241 1.00 53.16 336 CYS A N 1
ATOM 2693 C CA . CYS A 1 336 ? 12.988 23.163 -22.036 1.00 53.16 336 CYS A CA 1
ATOM 2694 C C . CYS A 1 336 ? 14.511 23.329 -22.083 1.00 53.16 336 CYS A C 1
ATOM 2696 O O . CYS A 1 336 ? 15.060 24.096 -22.874 1.00 53.16 336 CYS A O 1
ATOM 2698 N N . GLN A 1 337 ? 15.221 22.583 -21.245 1.00 50.09 337 GLN A N 1
ATOM 2699 C CA . GLN A 1 337 ? 16.567 22.161 -21.620 1.00 50.09 337 GLN A CA 1
ATOM 2700 C C . GLN A 1 337 ? 16.455 21.280 -22.886 1.00 50.09 337 GLN A C 1
ATOM 2702 O O . GLN A 1 337 ? 15.396 20.692 -23.113 1.00 50.09 337 GLN A O 1
ATOM 2707 N N . PRO A 1 338 ? 17.487 21.226 -23.743 1.00 48.88 338 PRO A N 1
ATOM 2708 C CA . PRO A 1 338 ? 17.435 21.540 -25.185 1.00 48.88 338 PRO A CA 1
ATOM 2709 C C . PRO A 1 338 ? 16.573 20.651 -26.109 1.00 48.88 338 PRO A C 1
ATOM 2711 O O . PRO A 1 338 ? 16.586 20.840 -27.318 1.00 48.88 338 PRO A O 1
ATOM 2714 N N . LEU A 1 339 ? 15.793 19.704 -25.598 1.00 43.38 339 LEU A N 1
ATOM 2715 C CA . LEU A 1 339 ? 15.294 18.572 -26.382 1.00 43.38 339 LEU A CA 1
ATOM 2716 C C . LEU A 1 339 ? 13.862 18.673 -26.912 1.00 43.38 339 LEU A C 1
ATOM 2718 O O . LEU A 1 339 ? 13.477 17.858 -27.738 1.00 43.38 339 LEU A O 1
ATOM 2722 N N . CYS A 1 340 ? 13.079 19.683 -26.535 1.00 44.84 340 CYS A N 1
ATOM 2723 C CA . CYS A 1 340 ? 11.804 19.950 -27.226 1.00 44.84 340 CYS A CA 1
ATOM 2724 C C . CYS A 1 340 ? 11.941 20.942 -28.388 1.00 44.84 340 CYS A C 1
ATOM 2726 O O . CYS A 1 340 ? 10.958 21.234 -29.056 1.00 44.84 340 CYS A O 1
ATOM 2728 N N . ALA A 1 341 ? 13.154 21.436 -28.656 1.00 45.69 341 ALA A N 1
ATOM 2729 C CA . ALA A 1 341 ? 13.437 22.266 -29.825 1.00 45.69 341 ALA A CA 1
ATOM 2730 C C . ALA A 1 341 ? 13.622 21.448 -31.121 1.00 45.69 341 ALA A C 1
ATOM 2732 O O . ALA A 1 341 ? 13.763 22.038 -32.185 1.00 45.69 341 ALA A O 1
ATOM 2733 N N . MET A 1 342 ? 13.621 20.108 -31.059 1.00 42.28 342 MET A N 1
ATOM 2734 C CA . MET A 1 342 ? 13.939 19.256 -32.217 1.00 42.28 342 MET A CA 1
ATOM 2735 C C . MET A 1 342 ? 12.726 18.762 -33.020 1.00 42.28 342 MET A C 1
ATOM 2737 O O . MET A 1 342 ? 12.907 18.048 -33.998 1.00 42.28 342 MET A O 1
ATOM 2741 N N . THR A 1 343 ? 11.492 19.146 -32.673 1.00 42.81 343 THR A N 1
ATOM 2742 C CA . THR A 1 343 ? 10.298 18.760 -33.457 1.00 42.81 343 THR A CA 1
ATOM 2743 C C . THR A 1 343 ? 9.901 19.776 -34.534 1.00 42.81 343 THR A C 1
ATOM 2745 O O . THR A 1 343 ? 8.801 19.680 -35.062 1.00 42.81 343 THR A O 1
ATOM 2748 N N . HIS A 1 344 ? 10.763 20.742 -34.879 1.00 42.62 344 HIS A N 1
ATOM 2749 C CA . HIS A 1 344 ? 10.449 21.785 -35.872 1.00 42.62 344 HIS A CA 1
ATOM 2750 C C . HIS A 1 344 ? 11.378 21.858 -37.097 1.00 42.62 344 HIS A C 1
ATOM 2752 O O . HIS A 1 344 ? 11.345 22.855 -37.808 1.00 42.62 344 HIS A O 1
ATOM 2758 N N . THR A 1 345 ? 12.170 20.829 -37.412 1.00 41.88 345 THR A N 1
ATOM 2759 C CA . THR A 1 345 ? 13.097 20.883 -38.569 1.00 41.88 345 THR A CA 1
ATOM 2760 C C . THR A 1 345 ? 12.877 19.812 -39.640 1.00 41.88 345 THR A C 1
ATOM 2762 O O . THR A 1 345 ? 13.830 19.385 -40.279 1.00 41.88 345 THR A O 1
ATOM 2765 N N . THR A 1 346 ? 11.634 19.392 -39.897 1.00 43.94 346 THR A N 1
ATOM 2766 C CA . THR A 1 346 ? 11.314 18.513 -41.048 1.00 43.94 346 THR A CA 1
ATOM 2767 C C . THR A 1 346 ? 10.186 19.025 -41.941 1.00 43.94 346 THR A C 1
ATOM 2769 O O . THR A 1 346 ? 9.445 18.221 -42.474 1.00 43.94 346 THR A O 1
ATOM 2772 N N . ASP A 1 347 ? 10.079 20.341 -42.162 1.00 42.72 347 ASP A N 1
ATOM 2773 C CA . ASP A 1 347 ? 9.175 20.882 -43.196 1.00 42.72 347 ASP A CA 1
ATOM 2774 C C . ASP A 1 347 ? 9.646 22.232 -43.767 1.00 42.72 347 ASP A C 1
ATOM 2776 O O . ASP A 1 347 ? 8.885 23.188 -43.806 1.00 42.72 347 ASP A O 1
ATOM 2780 N N . GLN A 1 348 ? 10.906 22.338 -44.209 1.00 38.16 348 GLN A N 1
ATOM 2781 C CA . GLN A 1 348 ? 11.316 23.332 -45.221 1.00 38.16 348 GLN A CA 1
ATOM 2782 C C . GLN A 1 348 ? 12.475 22.773 -46.061 1.00 38.16 348 GLN A C 1
ATOM 2784 O O . GLN A 1 348 ? 13.631 23.145 -45.883 1.00 38.16 348 GLN A O 1
ATOM 2789 N N . ALA A 1 349 ? 12.154 21.844 -46.962 1.00 37.19 349 ALA A N 1
ATOM 2790 C CA . ALA A 1 349 ? 12.925 21.635 -48.183 1.00 37.19 349 ALA A CA 1
ATOM 2791 C C . ALA A 1 349 ? 12.124 22.283 -49.321 1.00 37.19 349 ALA A C 1
ATOM 2793 O O . ALA A 1 349 ? 11.158 21.703 -49.816 1.00 37.19 349 ALA A O 1
ATOM 2794 N N . GLY A 1 350 ? 12.485 23.527 -49.631 1.00 40.03 350 GLY A N 1
ATOM 2795 C CA . GLY A 1 350 ? 12.234 24.171 -50.916 1.00 40.03 350 GLY A CA 1
ATOM 2796 C C . GLY A 1 350 ? 13.547 24.235 -51.672 1.00 40.03 350 GLY A C 1
ATOM 2797 O O . GLY A 1 350 ? 14.563 24.534 -50.999 1.00 40.03 350 GLY A O 1
#

Radius of gyration: 21.77 Å; Cα contacts (8 Å, |Δi|>4): 647; chains: 1; bounding box: 50×53×77 Å

Foldseek 3Di:
DDDDDPDDFAALQVDDQACPLVVRADPLRVVLVVVLVVLVPPFADPDQKAALAALLQQLLQDPVSFWFFKQFLAQLATDIDGSSPARIDGCLLFAADPVRDTHRSVRSSVVSLSVLVSVLLVPLVPDDPPDDDHSNSLLSVLLSLQLSQCSFPQNLLLVLQVQQVVCLLVVHHSDGCGSVNSSVVSSSSSSVSSRLQSLFAKEKEFEPVLLAWAASNQWFFADPDQPDDGDSNPTQWTWGARHSGIIIIGGNDDDNHNYHYDYDDPVRSVRNNVRRLLAHATIITHHPPHPPHSRSDNNPQHFHQHFDWDDPDLVQQWTWTWGGGSRGIDTDIDRDPPRVNPPPPDPDDD

Organism: NCBI:txid342230

Sequence (350 aa):
MTWELIDTMPNPWGEVPATGNGRSIVPRVEAYMARVREKAVARDCVSRRSHYVPKAYLRAWSWNGRQVRVLDTKNGYDKPRGLRDTCVREDFYRVTDGDNVQHNQVEAMLAILDDEMARLLLRLRAWKPGDDFAFDDFMSLAVVVGMQSNRTPQARRFLAARSSWLSQRAGQPAERLTNDDYVDLLFRAMYRTADQLSTRQLELWDDPRGRFITSDHPVLLSEDVPGTPPALYSCKYVWWPISPTRLAVFNINQQGVKIVRRVATRGEIERVRKAVIRGAESEIIARPEDRDVPAGKVLRKRPQLQVSCTPVDGAARKCRIGFGWGYGATCLDRACQPLCAMTHTTDQAG

Mean predicted aligned error: 7.69 Å

InterPro domains:
  IPR025332 Protein of unknown function DUF4238 [PF14022] (50-290)

Solvent-accessible surface area (backbone atoms only — not comparable to full-atom values): 19294 Å² total; per-residue (Å²): 134,86,87,76,89,87,80,87,75,62,65,56,66,83,60,83,53,55,26,72,69,64,75,41,65,51,69,63,47,44,55,55,48,49,54,29,54,60,26,69,72,41,83,75,40,91,70,54,67,38,63,49,45,53,59,64,60,55,43,49,43,25,89,75,74,50,36,33,32,35,33,29,31,77,78,8,48,68,44,81,38,44,54,89,71,48,50,54,38,69,60,71,54,45,28,62,51,99,84,71,50,76,33,20,27,53,54,60,25,48,48,56,53,46,52,53,42,40,52,49,51,52,48,66,72,68,61,52,96,89,60,87,77,54,62,51,57,50,52,41,46,20,37,45,52,20,39,56,51,44,48,19,74,59,41,50,48,30,52,36,35,51,50,27,49,50,26,42,70,67,78,40,78,61,60,78,67,46,53,50,57,49,51,54,50,37,61,56,46,11,29,51,40,13,36,60,41,39,70,28,25,40,30,42,34,34,30,97,84,41,76,46,48,40,29,53,40,48,54,41,66,35,68,83,46,94,70,49,82,57,42,84,91,74,25,53,32,39,40,31,57,66,30,29,39,34,30,42,32,36,26,60,73,69,81,45,52,68,65,48,77,47,73,55,49,71,70,55,48,51,52,51,42,52,48,28,66,33,45,19,63,51,32,38,36,35,52,88,85,62,74,94,57,72,69,70,40,58,53,87,76,48,36,44,53,42,68,41,80,44,80,76,36,83,88,74,36,28,28,30,37,35,39,35,34,48,70,45,68,49,72,46,79,40,76,45,68,82,60,76,72,71,85,76,81,88,83,82,90,127